Protein AF-A0A1F2TRJ7-F1 (afdb_monomer_lite)

Radius of gyration: 25.62 Å; chains: 1; bounding box: 65×54×63 Å

Sequence (241 aa):
MAHPKAVSRGLVAALVLLAGAGASAVSAVKGIMPGRSVRAEAEKVFGRPVNATSDSRASYGGQDGAEGIDIEYRGGVVDRIDVRFNPALASDDVQRQLGLPAPSASRTIDGRLTDYYGGSRTLVLTHESADATSPIPMVTYLSAESFARAVEGLGPREWEPPSTAVRLSNPSDGPKILQFNPGACNDIYLWAQREQDVAKRARNVARRQAILAIVIASQRGECGSAAKLAAEYKETYKASK

Secondary structure (DSSP, 8-state):
---------------------SS-----BTTB-TTT-BHHHHHHHH-S-SEEEETTEEEEE--TT-SEEEEEEETTEEEEEEEEEEEEEPHHHHHHHTT--S-SEEEEETTEEEEEE-TT--EEEE-SSS-TTS-EEEEEEE-HHHHHHHHTTPPS------S-----S-TTS--------TTTTHHHHHHHHHHHHHHHHTT-HHHHHHHHHHHHHHHTT-HHHHHHHHHHHHHHTTT--

Structure (mmCIF, N/CA/C/O backbone):
data_AF-A0A1F2TRJ7-F1
#
_entry.id   AF-A0A1F2TRJ7-F1
#
loop_
_atom_site.group_PDB
_atom_site.id
_atom_site.type_symbol
_atom_site.label_atom_id
_atom_site.label_alt_id
_atom_site.label_comp_id
_atom_site.label_asym_id
_atom_site.label_entity_id
_atom_site.label_seq_id
_atom_site.pdbx_PDB_ins_code
_atom_site.Cartn_x
_atom_site.Cartn_y
_atom_site.Cartn_z
_atom_site.occupancy
_atom_site.B_iso_or_equiv
_atom_site.auth_seq_id
_atom_site.auth_comp_id
_atom_site.auth_asym_id
_atom_site.auth_atom_id
_atom_site.pdbx_PDB_model_num
ATOM 1 N N . MET A 1 1 ? 30.994 36.555 17.217 1.00 38.19 1 MET A N 1
ATOM 2 C CA . MET A 1 1 ? 30.506 36.507 15.822 1.00 38.19 1 MET A CA 1
ATOM 3 C C . MET A 1 1 ? 30.228 35.054 15.494 1.00 38.19 1 MET A C 1
ATOM 5 O O . MET A 1 1 ? 31.142 34.244 15.535 1.00 38.19 1 MET A O 1
ATOM 9 N N . ALA A 1 2 ? 28.948 34.713 15.366 1.00 32.91 2 ALA A N 1
ATOM 10 C CA . ALA A 1 2 ? 28.462 33.341 15.316 1.00 32.91 2 ALA A CA 1
ATOM 11 C C . ALA A 1 2 ? 28.374 32.844 13.867 1.00 32.91 2 ALA A C 1
ATOM 13 O O . ALA A 1 2 ? 27.802 33.515 13.011 1.00 32.91 2 ALA A O 1
ATOM 14 N N . HIS A 1 3 ? 28.921 31.656 13.617 1.00 29.28 3 HIS A N 1
ATOM 15 C CA . HIS A 1 3 ? 28.666 30.874 12.411 1.00 29.28 3 HIS A CA 1
ATOM 16 C C . HIS A 1 3 ? 27.245 30.287 12.461 1.00 29.28 3 HIS A C 1
ATOM 18 O O . HIS A 1 3 ? 26.897 29.672 13.474 1.00 29.28 3 HIS A O 1
ATOM 24 N N . PRO A 1 4 ? 26.429 30.387 11.398 1.00 40.47 4 PRO A N 1
ATOM 25 C CA . PRO A 1 4 ? 25.183 29.639 11.326 1.00 40.47 4 PRO A CA 1
ATOM 26 C C . PRO A 1 4 ? 25.478 28.173 10.975 1.00 40.47 4 PRO A C 1
ATOM 28 O O . PRO A 1 4 ? 25.978 27.860 9.895 1.00 40.47 4 PRO A O 1
ATOM 31 N N . LYS A 1 5 ? 25.169 27.258 11.903 1.00 34.91 5 LYS A N 1
ATOM 32 C CA . LYS A 1 5 ? 25.113 25.817 11.630 1.00 34.91 5 LYS A CA 1
ATOM 33 C C . LYS A 1 5 ? 23.817 25.505 10.883 1.00 34.91 5 LYS A C 1
ATOM 35 O O . LYS A 1 5 ? 22.729 25.812 11.362 1.00 34.91 5 LYS A O 1
ATOM 40 N N . ALA A 1 6 ? 23.960 24.883 9.717 1.00 37.12 6 ALA A N 1
ATOM 41 C CA . ALA A 1 6 ? 22.867 24.316 8.946 1.00 37.12 6 ALA A CA 1
ATOM 42 C C . ALA A 1 6 ? 22.127 23.253 9.776 1.00 37.12 6 ALA A C 1
ATOM 44 O O . ALA A 1 6 ? 22.734 22.305 10.272 1.00 37.12 6 ALA A O 1
ATOM 45 N N . VAL A 1 7 ? 20.814 23.421 9.929 1.00 36.56 7 VAL A N 1
ATOM 46 C CA . VAL A 1 7 ? 19.929 22.440 10.561 1.00 36.56 7 VAL A CA 1
ATOM 47 C C . VAL A 1 7 ? 19.541 21.417 9.496 1.00 36.56 7 VAL A C 1
ATOM 49 O O . VAL A 1 7 ? 18.729 21.691 8.614 1.00 36.56 7 VAL A O 1
ATOM 52 N N . SER A 1 8 ? 20.152 20.237 9.560 1.00 36.69 8 SER A N 1
ATOM 53 C CA . SER A 1 8 ? 19.766 19.063 8.782 1.00 36.69 8 SER A CA 1
ATOM 54 C C . SER A 1 8 ? 18.399 18.563 9.259 1.00 36.69 8 SER A C 1
ATOM 56 O O . SER A 1 8 ? 18.277 18.018 10.356 1.00 36.69 8 SER A O 1
ATOM 58 N N . ARG A 1 9 ? 17.363 18.742 8.436 1.00 39.47 9 ARG A N 1
ATOM 59 C CA . ARG A 1 9 ? 16.050 18.110 8.613 1.00 39.47 9 ARG A CA 1
ATOM 60 C C . ARG A 1 9 ? 16.136 16.639 8.203 1.00 39.47 9 ARG A C 1
ATOM 62 O O . ARG A 1 9 ? 15.836 16.291 7.069 1.00 39.47 9 ARG A O 1
ATOM 69 N N . GLY A 1 10 ? 16.579 15.789 9.122 1.00 39.41 10 GLY A N 1
ATOM 70 C CA . GLY A 1 10 ? 16.323 14.354 9.066 1.00 39.41 10 GLY A CA 1
ATOM 71 C C . GLY A 1 10 ? 15.119 14.048 9.946 1.00 39.41 10 GLY A C 1
ATOM 72 O O . GLY A 1 10 ? 15.229 14.140 11.164 1.00 39.41 10 GLY A O 1
ATOM 73 N N . LEU A 1 11 ? 13.975 13.714 9.350 1.00 39.31 11 LEU A N 1
ATOM 74 C CA . LEU A 1 11 ? 12.862 13.104 10.074 1.00 39.31 11 LEU A CA 1
ATOM 75 C C . LEU A 1 11 ? 12.678 11.694 9.513 1.00 39.31 11 LEU A C 1
ATOM 77 O O . LEU A 1 11 ? 12.053 11.499 8.476 1.00 39.31 11 LEU A O 1
ATOM 81 N N . VAL A 1 12 ? 13.302 10.725 10.177 1.00 40.97 12 VAL A N 1
ATOM 82 C CA . VAL A 1 12 ? 13.084 9.295 9.951 1.00 40.97 12 VAL A CA 1
ATOM 83 C C . VAL A 1 12 ? 11.909 8.898 10.843 1.00 40.97 12 VAL A C 1
ATOM 85 O O . VAL A 1 12 ? 12.062 8.822 12.060 1.00 40.97 12 VAL A O 1
ATOM 88 N N . ALA A 1 13 ? 10.723 8.708 10.261 1.00 42.75 13 ALA A N 1
ATOM 89 C CA . ALA A 1 13 ? 9.560 8.187 10.974 1.00 42.75 13 ALA A CA 1
ATOM 90 C C . ALA A 1 13 ? 9.651 6.653 11.034 1.00 42.75 13 ALA A C 1
ATOM 92 O O . ALA A 1 13 ? 9.534 5.962 10.022 1.00 42.75 13 ALA A O 1
ATOM 93 N N . ALA A 1 14 ? 9.917 6.120 12.226 1.00 36.16 14 ALA A N 1
ATOM 94 C CA . ALA 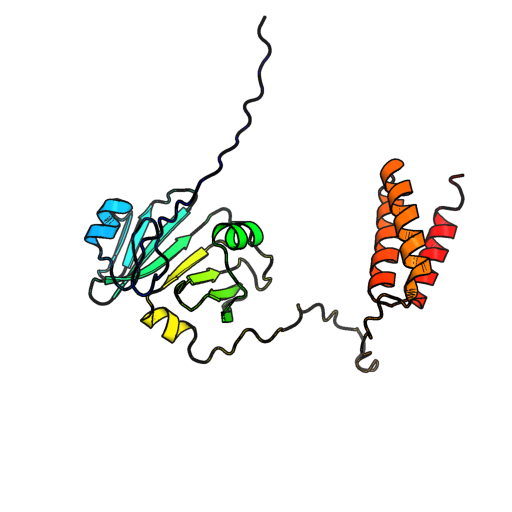A 1 14 ? 9.984 4.688 12.483 1.00 36.16 14 ALA A CA 1
ATOM 95 C C . ALA A 1 14 ? 8.571 4.119 12.705 1.00 36.16 14 ALA A C 1
ATOM 97 O O . ALA A 1 14 ? 7.961 4.351 13.746 1.00 36.16 14 ALA A O 1
ATOM 98 N N . LEU A 1 15 ? 8.064 3.345 11.741 1.00 41.78 15 LEU A N 1
ATOM 99 C CA . LEU A 1 15 ? 6.893 2.485 11.930 1.00 41.78 15 LEU A CA 1
ATOM 100 C C . LEU A 1 15 ? 7.325 1.277 12.785 1.00 41.78 15 LEU A C 1
ATOM 102 O O . LEU A 1 15 ? 7.983 0.361 12.292 1.00 41.78 15 LEU A O 1
ATOM 106 N N . VAL A 1 16 ? 7.028 1.299 14.085 1.00 40.16 16 VAL A N 1
ATOM 107 C CA . VAL A 1 16 ? 7.383 0.211 15.012 1.00 40.16 16 VAL A CA 1
ATOM 108 C C . VAL A 1 16 ? 6.335 -0.905 14.928 1.00 40.16 16 VAL A C 1
ATOM 110 O O . VAL A 1 16 ? 5.217 -0.763 15.417 1.00 40.16 16 VAL A O 1
ATOM 113 N N . LEU A 1 17 ? 6.717 -2.031 14.318 1.00 45.94 17 LEU A N 1
ATOM 114 C CA . LEU A 1 17 ? 6.006 -3.314 14.351 1.00 45.94 17 LEU A CA 1
ATOM 115 C C . LEU A 1 17 ? 6.513 -4.131 15.551 1.00 45.94 17 LEU A C 1
ATOM 117 O O . LEU A 1 17 ? 7.634 -4.637 15.522 1.00 45.94 17 LEU A O 1
ATOM 121 N N . LEU A 1 18 ? 5.707 -4.279 16.608 1.00 42.62 18 LEU A N 1
ATOM 122 C CA . LEU A 1 18 ? 5.995 -5.236 17.685 1.00 42.62 18 LEU A CA 1
ATOM 123 C C . LEU A 1 18 ? 5.376 -6.599 17.343 1.00 42.62 18 LEU A C 1
ATOM 125 O O . LEU A 1 18 ? 4.156 -6.756 17.335 1.00 42.62 18 LEU A O 1
ATOM 129 N N . ALA A 1 19 ? 6.232 -7.585 17.070 1.00 39.78 19 ALA A N 1
ATOM 130 C CA . ALA A 1 19 ? 5.856 -8.980 16.873 1.00 39.78 19 ALA A CA 1
ATOM 131 C C . ALA A 1 19 ? 5.577 -9.664 18.225 1.00 39.78 19 ALA A C 1
ATOM 133 O O . ALA A 1 19 ? 6.475 -9.799 19.055 1.00 39.78 19 ALA A O 1
ATOM 134 N N . GLY A 1 20 ? 4.338 -10.116 18.436 1.00 32.72 20 GLY A N 1
ATOM 135 C CA . GLY A 1 20 ? 3.964 -11.043 19.507 1.00 32.72 20 GLY A CA 1
ATOM 136 C C . GLY A 1 20 ? 3.743 -12.445 18.936 1.00 32.72 20 GLY A C 1
ATOM 137 O O . GLY A 1 20 ? 3.020 -12.605 17.955 1.00 32.72 20 GLY A O 1
ATOM 138 N N . ALA A 1 21 ? 4.395 -13.451 19.517 1.00 38.00 21 ALA A N 1
ATOM 139 C CA . ALA A 1 21 ? 4.338 -14.841 19.075 1.00 38.00 21 ALA A CA 1
ATOM 140 C C . ALA A 1 21 ? 2.993 -15.515 19.420 1.00 38.00 21 ALA A C 1
ATOM 142 O O . ALA A 1 21 ? 2.538 -15.437 20.559 1.00 38.00 21 ALA A O 1
ATOM 143 N N . GLY A 1 22 ? 2.418 -16.237 18.450 1.00 35.47 22 GLY A N 1
ATOM 144 C CA . GLY A 1 22 ? 1.322 -17.195 18.650 1.00 35.47 22 GLY A CA 1
ATOM 145 C C . GLY A 1 22 ? 0.032 -16.872 17.887 1.00 35.47 22 GLY A C 1
ATOM 146 O O . GLY A 1 22 ? -0.723 -16.002 18.298 1.00 35.47 22 GLY A O 1
ATOM 147 N N . ALA A 1 23 ? -0.222 -17.663 16.834 1.00 35.31 23 ALA A N 1
ATOM 148 C CA . ALA A 1 23 ? -1.407 -17.728 15.963 1.00 35.31 23 ALA A CA 1
ATOM 149 C C . ALA A 1 23 ? -1.629 -16.552 14.983 1.00 35.31 23 ALA A C 1
ATOM 151 O O . ALA A 1 23 ? -1.994 -15.449 15.367 1.00 35.31 23 ALA A O 1
ATOM 152 N N . SER A 1 24 ? -1.439 -16.852 13.689 1.00 40.31 24 SER A N 1
ATOM 153 C CA . SER A 1 24 ? -1.909 -16.094 12.516 1.00 40.31 24 SER A CA 1
ATOM 154 C C . SER A 1 24 ? -1.761 -14.576 12.628 1.00 40.31 24 SER A C 1
ATOM 156 O O . SER A 1 24 ? -2.745 -13.858 12.774 1.00 40.31 24 SER A O 1
ATOM 158 N N . ALA A 1 25 ? -0.522 -14.085 12.567 1.00 44.66 25 ALA A N 1
ATOM 159 C CA . ALA A 1 25 ? -0.225 -12.663 12.708 1.00 44.66 25 ALA A CA 1
ATOM 160 C C . ALA A 1 25 ? -0.670 -11.856 11.477 1.00 44.66 25 ALA A C 1
ATOM 162 O O . ALA A 1 25 ? 0.186 -11.467 10.690 1.00 44.66 25 ALA A O 1
ATOM 163 N N . VAL A 1 26 ? -1.985 -11.623 11.344 1.00 53.94 26 VAL A N 1
ATOM 164 C CA . VAL A 1 26 ? -2.591 -10.565 10.518 1.00 53.94 26 VAL A CA 1
ATOM 165 C C . VAL A 1 26 ? -1.830 -9.269 10.785 1.00 53.94 26 VAL A C 1
ATOM 167 O O . VAL A 1 26 ? -1.601 -8.916 11.947 1.00 53.94 26 VAL A O 1
ATOM 170 N N . SER A 1 27 ? -1.399 -8.576 9.728 1.00 69.12 27 SER A N 1
ATOM 171 C CA . SER A 1 27 ? -0.644 -7.330 9.892 1.00 69.12 27 SER A CA 1
ATOM 172 C C . SER A 1 27 ? -1.458 -6.309 10.690 1.00 69.12 27 SER A C 1
ATOM 174 O O . SER A 1 27 ? -2.656 -6.136 10.466 1.00 69.12 27 SER A O 1
ATOM 176 N N . ALA A 1 28 ? -0.797 -5.624 11.622 1.00 74.75 28 ALA A N 1
ATOM 177 C CA . ALA A 1 28 ? -1.426 -4.674 12.531 1.00 74.75 28 ALA A CA 1
ATOM 178 C C . ALA A 1 28 ? -0.947 -3.246 12.260 1.00 74.75 28 ALA A C 1
ATOM 180 O O . ALA A 1 28 ? 0.231 -3.020 11.982 1.00 74.75 28 ALA A O 1
ATOM 181 N N . VAL A 1 29 ? -1.838 -2.274 12.452 1.00 82.12 29 VAL A N 1
ATOM 182 C CA . VAL A 1 29 ? -1.491 -0.846 12.462 1.00 82.12 29 VAL A CA 1
ATOM 183 C C . VAL A 1 29 ? -1.528 -0.370 13.904 1.00 82.12 29 VAL A C 1
ATOM 185 O O . VAL A 1 29 ? -2.597 -0.294 14.503 1.00 82.12 29 VAL A O 1
ATOM 188 N N . LYS A 1 30 ? -0.360 -0.088 14.495 1.00 80.56 30 LYS A N 1
ATOM 189 C CA . LYS A 1 30 ? -0.234 0.321 15.910 1.00 80.56 30 LYS A CA 1
ATOM 190 C C . LYS A 1 30 ? -0.963 -0.613 16.896 1.00 80.56 30 LYS A C 1
ATOM 192 O O . LYS A 1 30 ? -1.554 -0.168 17.873 1.00 80.56 30 LYS A O 1
ATOM 197 N N . GLY A 1 31 ? -0.944 -1.917 16.618 1.00 81.25 31 GLY A N 1
ATOM 198 C CA . GLY A 1 31 ? -1.626 -2.931 17.429 1.00 81.25 31 GLY A CA 1
ATOM 199 C C . GLY A 1 31 ? -3.117 -3.116 17.125 1.00 81.25 31 GLY A C 1
ATOM 200 O O . GLY A 1 31 ? -3.709 -4.053 17.652 1.00 81.25 31 GLY A O 1
ATOM 201 N N . ILE A 1 32 ? -3.713 -2.301 16.248 1.00 87.69 32 ILE A N 1
ATOM 202 C CA . ILE A 1 32 ? -5.065 -2.534 15.729 1.00 87.69 32 ILE A CA 1
ATOM 203 C C . ILE A 1 32 ? -4.995 -3.603 14.641 1.00 87.69 32 ILE A C 1
ATOM 205 O O . ILE A 1 32 ? -4.312 -3.433 13.628 1.00 87.69 32 ILE A O 1
ATOM 209 N N . MET A 1 33 ? -5.689 -4.714 14.878 1.00 87.88 33 MET A N 1
ATOM 210 C CA . MET A 1 33 ? -5.655 -5.915 14.046 1.00 87.88 33 MET A CA 1
ATOM 211 C C . MET A 1 33 ? -7.007 -6.135 13.360 1.00 87.88 33 MET A C 1
ATOM 213 O O . MET A 1 33 ? -8.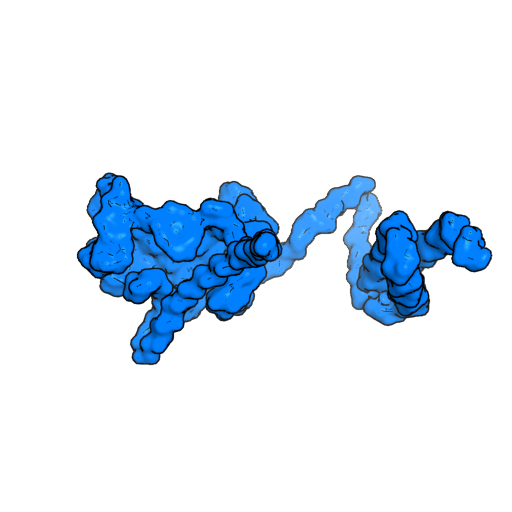010 -6.350 14.052 1.00 87.88 33 MET A O 1
ATOM 217 N N . PRO A 1 34 ? -7.057 -6.151 12.019 1.00 89.12 34 PRO A N 1
ATOM 218 C CA . PRO A 1 34 ? -8.234 -6.619 11.301 1.00 89.12 34 PRO A CA 1
ATOM 219 C C . PRO A 1 34 ? -8.662 -8.037 11.717 1.00 89.12 34 PRO A C 1
ATOM 221 O O . PRO A 1 34 ? -7.834 -8.912 11.961 1.00 89.12 34 PRO A O 1
ATOM 224 N N . GLY A 1 35 ? -9.970 -8.264 11.818 1.00 88.19 35 GLY A N 1
ATOM 225 C CA . GLY A 1 35 ? -10.586 -9.505 12.293 1.00 88.19 35 GLY A CA 1
ATOM 226 C C . GLY A 1 35 ? -10.586 -9.689 13.815 1.00 88.19 35 GLY A C 1
ATOM 227 O O . GLY A 1 35 ? -11.144 -10.674 14.294 1.00 88.19 35 GLY A O 1
ATOM 228 N N . ARG A 1 36 ? -9.987 -8.767 14.583 1.00 88.62 36 ARG A N 1
ATOM 229 C CA . ARG A 1 36 ? -9.892 -8.876 16.048 1.00 88.62 36 ARG A CA 1
ATOM 230 C C . ARG A 1 36 ? -10.260 -7.593 16.780 1.00 88.62 36 ARG A C 1
ATOM 232 O O . ARG A 1 36 ? -11.012 -7.652 17.748 1.00 88.62 36 ARG A O 1
ATOM 239 N N . SER A 1 37 ? -9.702 -6.464 16.358 1.00 90.56 37 SER A N 1
ATOM 240 C CA . SER A 1 37 ? -9.872 -5.206 17.076 1.00 90.56 37 SER A CA 1
ATOM 241 C C . SER A 1 37 ? -11.253 -4.602 16.870 1.00 90.56 37 SER A C 1
ATOM 243 O O . SER A 1 37 ? -11.900 -4.833 15.851 1.00 90.56 37 SER A O 1
ATOM 245 N N . VAL A 1 38 ? -11.693 -3.786 17.823 1.00 94.94 38 VAL A N 1
ATOM 246 C CA . VAL A 1 38 ? -12.995 -3.096 17.778 1.00 94.94 38 VAL A CA 1
ATOM 247 C C . VAL A 1 38 ? -12.835 -1.578 17.756 1.00 94.94 38 VAL A C 1
ATOM 249 O O . VAL A 1 38 ? -11.767 -1.041 18.057 1.00 94.94 38 VAL A O 1
ATOM 252 N N . ARG A 1 39 ? -13.922 -0.857 17.451 1.00 94.25 39 ARG A N 1
ATOM 253 C CA . ARG A 1 39 ? -13.927 0.617 17.366 1.00 94.25 39 ARG A CA 1
ATOM 254 C C . ARG A 1 39 ? -13.370 1.299 18.617 1.00 94.25 39 ARG A C 1
ATOM 256 O O . ARG A 1 39 ? -12.56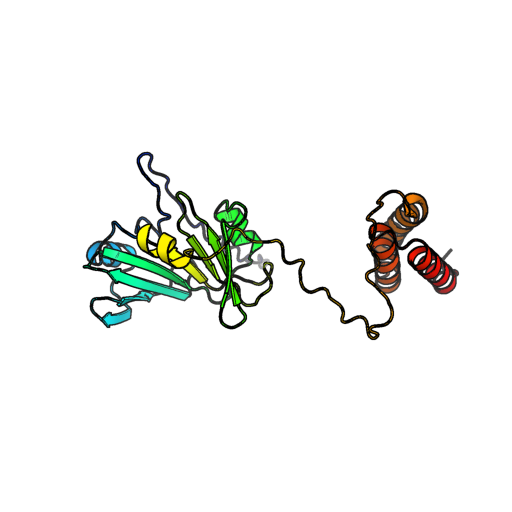7 2.216 18.501 1.00 94.25 39 ARG A O 1
ATOM 263 N N . ALA A 1 40 ? -13.739 0.824 19.805 1.00 94.38 40 ALA A N 1
ATOM 264 C CA . ALA A 1 40 ? -13.261 1.404 21.060 1.00 94.38 40 ALA A CA 1
ATOM 265 C C . ALA A 1 40 ? -11.733 1.296 21.232 1.00 94.38 40 ALA A C 1
ATOM 267 O O . ALA A 1 40 ? -11.123 2.145 21.874 1.00 94.38 40 ALA A O 1
ATOM 268 N N . GLU A 1 41 ? -11.098 0.262 20.678 1.00 94.75 41 GLU A N 1
ATOM 269 C CA . GLU A 1 41 ? -9.639 0.121 20.696 1.00 94.75 41 GLU A CA 1
ATOM 270 C C . GLU A 1 41 ? -8.992 1.039 19.662 1.00 94.75 41 GLU A C 1
ATOM 272 O O . GLU A 1 41 ? -8.030 1.734 19.984 1.00 94.75 41 GLU A O 1
ATOM 277 N N . ALA A 1 42 ? -9.563 1.109 18.456 1.00 92.94 42 ALA A N 1
ATOM 278 C CA . ALA A 1 42 ? -9.118 2.044 17.429 1.00 92.94 42 ALA A CA 1
ATOM 279 C C . ALA A 1 42 ? -9.180 3.496 17.927 1.00 92.94 42 ALA A C 1
ATOM 281 O O . ALA A 1 42 ? -8.232 4.246 17.733 1.00 92.94 42 ALA A O 1
ATOM 282 N N . GLU A 1 43 ? -10.236 3.881 18.646 1.00 94.81 43 GLU A N 1
ATOM 283 C CA . GLU A 1 43 ? -10.363 5.225 19.221 1.00 94.81 43 GLU A CA 1
ATOM 284 C C . GLU A 1 43 ? -9.364 5.508 20.352 1.00 94.81 43 GLU A C 1
ATOM 286 O O . GLU A 1 43 ? -8.931 6.648 20.517 1.00 94.81 43 GLU A O 1
ATOM 291 N N . LYS A 1 44 ? -8.939 4.488 21.109 1.00 94.62 44 LYS A N 1
ATOM 292 C CA . LYS A 1 44 ? -7.853 4.643 22.095 1.00 94.62 44 LYS A CA 1
ATOM 293 C C . LYS A 1 44 ? -6.509 4.913 21.424 1.00 94.62 44 LYS A C 1
ATOM 295 O O . LYS A 1 44 ? -5.698 5.648 21.977 1.00 94.62 44 LYS A O 1
ATOM 300 N N . VAL A 1 45 ? -6.267 4.301 20.265 1.00 92.06 45 VAL A N 1
ATOM 301 C CA . VAL A 1 45 ? -4.985 4.396 19.550 1.00 92.06 45 VAL A CA 1
ATOM 302 C C . VAL A 1 45 ? -4.929 5.627 18.648 1.00 92.06 45 VAL A C 1
ATOM 304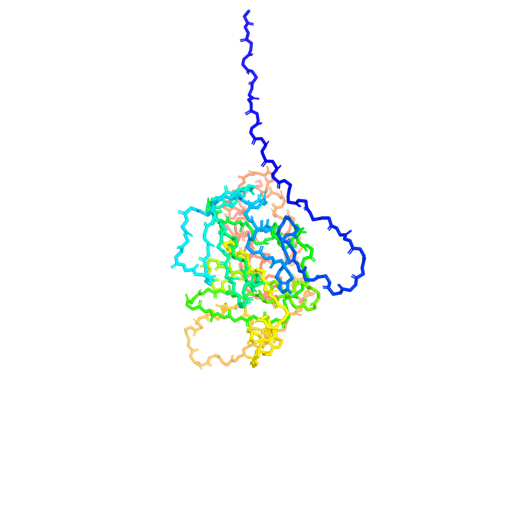 O O . VAL A 1 45 ? -3.933 6.345 18.646 1.00 92.06 45 VAL A O 1
ATOM 307 N N . PHE A 1 46 ? -5.990 5.884 17.887 1.00 89.75 46 PHE A N 1
ATOM 308 C CA . PHE A 1 46 ? -6.034 6.925 16.860 1.00 89.75 46 PHE A CA 1
ATOM 309 C C . PHE A 1 46 ? -6.790 8.187 17.298 1.00 89.75 46 PHE A C 1
ATOM 311 O O . PHE A 1 46 ? -6.827 9.163 16.551 1.00 89.75 46 PHE A O 1
ATOM 318 N N . GLY A 1 47 ? -7.375 8.188 18.498 1.00 93.75 47 GLY A N 1
ATOM 319 C CA . GLY A 1 47 ? -8.227 9.267 18.985 1.00 93.75 47 GLY A CA 1
ATOM 320 C C . GLY A 1 47 ? -9.645 9.197 18.420 1.00 93.75 47 GLY A C 1
ATOM 321 O O . GLY A 1 47 ? -10.063 8.206 17.821 1.00 93.75 47 GLY A O 1
ATOM 322 N N . ARG A 1 48 ? -10.419 10.269 18.614 1.00 93.62 48 ARG A N 1
ATOM 323 C CA . ARG A 1 48 ? -11.788 10.337 18.087 1.00 93.62 48 ARG A CA 1
ATOM 324 C C . ARG A 1 48 ? -11.765 10.441 16.556 1.00 93.62 48 ARG A C 1
ATOM 326 O O . ARG A 1 48 ? -10.894 11.127 16.017 1.00 93.62 48 ARG A O 1
ATOM 333 N N . PRO A 1 49 ? -12.722 9.815 15.853 1.00 94.19 49 PRO A N 1
ATOM 334 C CA . PRO A 1 49 ? -12.800 9.931 14.406 1.00 94.19 49 PRO A CA 1
ATOM 335 C C . PRO A 1 49 ? -13.063 11.382 13.988 1.00 94.19 49 PRO A C 1
ATOM 337 O O . PRO A 1 49 ? -13.885 12.076 14.588 1.00 94.19 49 PRO A O 1
ATOM 340 N N . VAL A 1 50 ? -12.375 11.827 12.936 1.00 94.00 50 VAL A N 1
ATOM 341 C CA . VAL A 1 50 ? -12.602 13.134 12.295 1.00 94.00 50 VAL A CA 1
ATOM 342 C C . VAL A 1 50 ? -13.866 13.120 11.439 1.00 94.00 50 VAL A C 1
ATOM 344 O O . VAL A 1 50 ? -14.485 14.158 11.228 1.00 94.00 50 VAL A O 1
ATOM 347 N N . ASN A 1 51 ? -14.263 11.938 10.966 1.00 89.19 51 ASN A N 1
ATOM 348 C CA . ASN A 1 51 ? -15.534 11.709 10.301 1.00 89.19 51 ASN A CA 1
ATOM 349 C C . ASN A 1 51 ? -16.024 10.291 10.620 1.00 89.19 51 ASN A C 1
ATOM 351 O O . ASN A 1 51 ? -15.334 9.314 10.336 1.00 89.19 51 ASN A O 1
ATOM 355 N N . ALA A 1 52 ? -17.208 10.169 11.212 1.00 81.62 52 ALA A N 1
ATOM 356 C CA . ALA A 1 52 ? -17.886 8.893 11.412 1.00 81.62 52 ALA A CA 1
ATOM 357 C C . ALA A 1 52 ? -19.065 8.837 10.439 1.00 81.62 52 ALA A C 1
ATOM 359 O O . ALA A 1 52 ? -20.174 9.253 10.762 1.00 81.62 52 ALA A O 1
ATOM 360 N N . THR A 1 53 ? -18.802 8.373 9.217 1.00 72.00 53 THR A N 1
ATOM 361 C CA . THR A 1 53 ? -19.812 8.333 8.149 1.00 72.00 53 THR A CA 1
ATOM 362 C C . THR A 1 53 ? -20.904 7.299 8.420 1.00 72.00 53 THR A C 1
ATOM 364 O O . THR A 1 53 ? -22.007 7.443 7.899 1.00 72.00 53 THR A O 1
ATOM 367 N N . SER A 1 54 ? -20.621 6.263 9.220 1.00 79.88 54 SER A N 1
ATOM 368 C CA . SER A 1 54 ? -21.597 5.249 9.646 1.00 79.88 54 SER A CA 1
ATOM 369 C C . SER A 1 54 ? -21.065 4.368 10.788 1.00 79.88 54 SER A C 1
ATOM 371 O O . SER A 1 54 ? -19.900 4.449 11.189 1.00 79.88 54 SER A O 1
ATOM 373 N N . ASP A 1 55 ? -21.889 3.439 11.273 1.00 84.12 55 ASP A N 1
ATOM 374 C CA . ASP A 1 55 ? -21.440 2.379 12.185 1.00 84.12 55 ASP A CA 1
ATOM 375 C C . ASP A 1 55 ? -20.439 1.408 11.547 1.00 84.12 55 ASP A C 1
ATOM 377 O O . ASP A 1 55 ? -19.647 0.787 12.256 1.00 84.12 55 ASP A O 1
ATOM 381 N N . SER A 1 56 ? -20.396 1.333 10.216 1.00 91.31 56 SER A N 1
ATOM 382 C CA . SER A 1 56 ? -19.449 0.491 9.488 1.00 91.31 56 SER A CA 1
ATOM 383 C C . SER A 1 56 ? -18.197 1.231 9.019 1.00 91.31 56 SER A C 1
ATOM 385 O O . SER A 1 56 ? -17.281 0.579 8.531 1.00 91.31 56 SER A O 1
ATOM 387 N N . ARG A 1 57 ? -18.089 2.562 9.165 1.00 94.69 57 ARG A N 1
ATOM 388 C CA . ARG A 1 57 ? -16.907 3.301 8.688 1.00 94.69 57 ARG A CA 1
ATOM 389 C C . ARG A 1 57 ? -16.559 4.522 9.528 1.00 94.69 57 ARG A C 1
ATOM 391 O O . ARG A 1 57 ? -17.416 5.351 9.828 1.00 94.69 57 ARG A O 1
ATOM 398 N N . ALA A 1 58 ? -15.278 4.652 9.856 1.00 94.88 58 ALA A N 1
ATOM 399 C CA . ALA A 1 58 ? -14.735 5.806 10.562 1.00 94.88 58 ALA A CA 1
ATOM 400 C C . ALA A 1 58 ? -13.400 6.249 9.954 1.00 94.88 58 ALA A C 1
ATOM 402 O O . ALA A 1 58 ? -12.557 5.419 9.624 1.00 94.88 58 ALA A O 1
ATOM 403 N N . SER A 1 59 ? -13.208 7.558 9.848 1.00 96.00 59 SER A N 1
ATOM 404 C CA . SER A 1 59 ? -11.975 8.197 9.394 1.00 96.00 59 SER A CA 1
ATOM 405 C C . SER A 1 59 ? -11.294 8.880 10.573 1.00 96.00 59 SER A C 1
ATOM 407 O O . SER A 1 59 ? -11.948 9.567 11.361 1.00 96.00 59 SER A O 1
ATOM 409 N N . TYR A 1 60 ? -9.980 8.741 10.671 1.00 94.56 60 TYR A N 1
ATOM 410 C CA . TYR A 1 60 ? -9.134 9.289 11.725 1.00 94.56 60 TYR A CA 1
ATOM 411 C C . TYR A 1 60 ? -8.086 10.227 11.128 1.00 94.56 60 TYR A C 1
ATOM 413 O O . TYR A 1 60 ? -7.716 10.114 9.955 1.00 94.56 60 TYR A O 1
ATOM 421 N N . GLY A 1 61 ? -7.610 11.162 11.951 1.00 91.06 61 GLY A N 1
ATOM 422 C CA . GLY A 1 61 ? -6.561 12.096 11.556 1.00 91.06 61 GLY A CA 1
ATOM 423 C C . GLY A 1 61 ? -5.248 11.387 11.208 1.00 91.06 61 GLY A C 1
ATOM 424 O O . GLY A 1 61 ? -4.922 10.332 11.764 1.00 91.06 61 GLY A O 1
ATOM 425 N N . GLY A 1 62 ? -4.498 11.994 10.288 1.00 87.06 62 GLY A N 1
ATOM 426 C CA . GLY A 1 62 ? -3.163 11.553 9.908 1.00 87.06 62 GLY A CA 1
ATOM 427 C C . GLY A 1 62 ? -2.185 11.537 11.084 1.00 87.06 62 GLY A C 1
ATOM 428 O O . GLY A 1 62 ? -2.220 12.398 11.964 1.00 87.06 62 GLY A O 1
ATOM 429 N N . GLN A 1 63 ? -1.315 10.532 11.104 1.00 81.00 63 GLN A N 1
ATOM 430 C CA . GLN A 1 63 ? -0.289 10.324 12.124 1.00 81.00 63 GLN A CA 1
ATOM 431 C C . GLN A 1 63 ? 0.874 9.525 11.533 1.00 81.00 63 GLN A C 1
ATOM 433 O O . GLN A 1 63 ? 0.680 8.753 10.599 1.00 81.00 63 GLN A O 1
ATOM 438 N N . ASP A 1 64 ? 2.081 9.720 12.064 1.00 79.12 64 ASP A N 1
ATOM 439 C CA . ASP A 1 64 ? 3.316 9.045 11.627 1.00 79.12 64 ASP A CA 1
ATOM 440 C C . ASP A 1 64 ? 3.575 9.110 10.113 1.00 79.12 64 ASP A C 1
ATOM 442 O O . ASP A 1 64 ? 4.015 8.146 9.491 1.00 79.12 64 ASP A O 1
ATOM 446 N N . GLY A 1 65 ? 3.286 10.263 9.509 1.00 77.44 65 GLY A N 1
ATOM 447 C CA . GLY A 1 65 ? 3.474 10.489 8.074 1.00 77.44 65 GLY A CA 1
ATOM 448 C C . GLY A 1 65 ? 2.306 10.035 7.195 1.00 77.44 65 GLY A C 1
ATOM 449 O O . GLY A 1 65 ? 2.328 10.315 6.000 1.00 77.44 65 GLY A O 1
ATOM 450 N N . ALA A 1 66 ? 1.270 9.403 7.758 1.00 88.12 66 ALA A N 1
ATOM 451 C CA . ALA A 1 66 ? 0.008 9.201 7.054 1.00 88.12 66 ALA A CA 1
ATOM 452 C C . ALA A 1 66 ? -0.778 10.520 6.960 1.00 88.12 66 ALA A C 1
ATOM 454 O O . ALA A 1 66 ? -0.853 11.280 7.925 1.00 88.12 66 ALA A O 1
ATOM 455 N N . GLU A 1 67 ? -1.414 10.754 5.815 1.00 92.25 67 GLU A N 1
ATOM 456 C CA . GLU A 1 67 ? -2.394 11.824 5.599 1.00 92.25 67 GLU A CA 1
ATOM 457 C C . GLU A 1 67 ? -3.689 11.544 6.376 1.00 92.25 67 GLU A C 1
ATOM 459 O O . GLU A 1 67 ? -4.302 12.448 6.944 1.00 92.25 67 GLU A O 1
ATOM 464 N N . GLY A 1 68 ? -4.095 10.275 6.433 1.00 91.88 68 GLY A N 1
ATOM 465 C CA . GLY A 1 68 ? -5.312 9.846 7.107 1.00 91.88 68 GLY A CA 1
ATOM 466 C C . GLY A 1 68 ? -5.401 8.332 7.227 1.00 91.88 68 GLY A C 1
ATOM 467 O O . GLY A 1 68 ? -4.704 7.595 6.524 1.00 91.88 68 GLY A O 1
ATOM 468 N N . ILE A 1 69 ? -6.261 7.884 8.138 1.00 95.19 69 ILE A N 1
ATOM 469 C CA . ILE A 1 69 ? -6.534 6.465 8.373 1.00 95.19 69 ILE A CA 1
ATOM 470 C C . ILE A 1 69 ? -8.040 6.250 8.267 1.00 95.19 69 ILE A C 1
ATOM 472 O O . ILE A 1 69 ? -8.805 6.871 9.001 1.00 95.19 69 ILE A O 1
ATOM 476 N N . ASP A 1 70 ? -8.470 5.363 7.380 1.00 96.38 70 ASP A N 1
ATOM 477 C CA . ASP A 1 70 ? -9.871 4.986 7.219 1.00 96.38 70 ASP A CA 1
ATOM 478 C C . ASP A 1 70 ? -10.066 3.541 7.679 1.00 96.38 70 ASP A C 1
ATOM 480 O O . ASP A 1 70 ? -9.340 2.645 7.258 1.00 96.38 70 ASP A O 1
ATOM 484 N N . ILE A 1 71 ? -11.039 3.308 8.558 1.00 96.62 71 ILE A N 1
ATOM 485 C CA . ILE A 1 71 ? -11.338 1.986 9.110 1.00 96.62 71 ILE A CA 1
ATOM 486 C C . ILE A 1 71 ? -12.750 1.580 8.718 1.00 96.62 71 ILE A C 1
ATOM 488 O O . ILE A 1 71 ? -13.714 2.307 8.978 1.00 96.62 71 ILE A O 1
ATOM 492 N N . GLU A 1 72 ? -12.860 0.394 8.130 1.00 96.69 72 GLU A N 1
ATOM 493 C CA . GLU A 1 72 ? -14.125 -0.290 7.889 1.00 96.69 72 GLU A CA 1
ATOM 494 C C . GLU A 1 72 ? -14.363 -1.334 8.982 1.00 96.69 72 GLU A C 1
ATOM 496 O O . GLU A 1 72 ? -13.453 -2.074 9.364 1.00 96.69 72 GLU A O 1
ATOM 501 N N . TYR A 1 73 ? -15.597 -1.395 9.473 1.00 95.12 73 TYR A N 1
ATOM 502 C CA . TYR A 1 73 ? -16.053 -2.329 10.489 1.00 95.12 73 TYR A CA 1
ATOM 503 C C . TYR A 1 73 ? -17.120 -3.257 9.915 1.00 95.12 73 TYR A C 1
ATOM 505 O O . TYR A 1 73 ? -18.079 -2.810 9.283 1.00 95.12 73 TYR A O 1
ATOM 513 N N . ARG A 1 74 ? -17.009 -4.546 10.228 1.00 93.44 74 ARG A N 1
ATOM 514 C CA . ARG A 1 74 ? -17.999 -5.575 9.907 1.00 93.44 74 ARG A CA 1
ATOM 515 C C . ARG A 1 74 ? -18.417 -6.266 11.195 1.00 93.44 74 ARG A C 1
ATOM 517 O O . ARG A 1 74 ? -17.583 -6.811 11.909 1.00 93.44 74 ARG A O 1
ATOM 524 N N . GLY A 1 75 ? -19.705 -6.189 11.533 1.00 92.50 75 GLY A N 1
ATOM 525 C CA . GLY A 1 75 ? -20.206 -6.732 12.802 1.00 92.50 75 GLY A CA 1
ATOM 526 C C . GLY A 1 75 ? -19.538 -6.115 14.041 1.00 92.50 75 GLY A C 1
ATOM 527 O O . GLY A 1 75 ? -19.365 -6.797 15.043 1.00 92.50 75 GLY A O 1
ATOM 528 N N . GLY A 1 76 ? -19.110 -4.847 13.962 1.00 91.75 76 GLY A N 1
ATOM 529 C CA . GLY A 1 76 ? -18.431 -4.132 15.055 1.00 91.75 76 GLY A CA 1
ATOM 530 C C . GLY A 1 76 ? -16.927 -4.408 15.196 1.00 91.75 76 GLY A C 1
ATOM 531 O O . GLY A 1 76 ? -16.265 -3.763 16.011 1.00 91.75 76 GLY A O 1
ATOM 532 N N . VAL A 1 77 ? -16.375 -5.312 14.384 1.00 95.06 77 VAL A N 1
ATOM 533 C CA . VAL A 1 77 ? -14.947 -5.657 14.348 1.00 95.06 77 VAL A CA 1
ATOM 534 C C . VAL A 1 77 ? -14.286 -4.971 13.157 1.00 95.06 77 VAL A C 1
ATOM 536 O O . VAL A 1 77 ? -14.898 -4.841 12.100 1.00 95.06 77 VAL A O 1
ATOM 539 N N . VAL A 1 78 ? -13.043 -4.519 13.319 1.00 94.25 78 VAL A N 1
ATOM 540 C CA . VAL A 1 78 ? -12.229 -3.945 12.242 1.00 94.25 78 VAL A CA 1
ATOM 541 C C . VAL A 1 78 ? -12.073 -4.977 11.130 1.00 94.25 78 VAL A C 1
ATOM 543 O O . VAL A 1 78 ? -11.528 -6.051 11.356 1.00 94.25 78 VAL A O 1
ATOM 546 N N . ASP A 1 79 ? -12.529 -4.654 9.928 1.00 94.38 79 ASP A N 1
ATOM 547 C CA . ASP A 1 79 ? -12.426 -5.517 8.747 1.00 94.38 79 ASP A CA 1
ATOM 548 C C . ASP A 1 79 ? -11.305 -5.053 7.810 1.00 94.38 79 ASP A C 1
ATOM 550 O O . ASP A 1 79 ? -10.567 -5.867 7.251 1.00 94.38 79 ASP A O 1
ATOM 554 N N . ARG A 1 80 ? -11.143 -3.731 7.686 1.00 95.88 80 ARG A N 1
ATOM 555 C CA . ARG A 1 80 ? -10.143 -3.092 6.830 1.00 95.88 80 ARG A CA 1
ATOM 556 C C . ARG A 1 80 ? -9.596 -1.827 7.474 1.00 95.88 80 ARG A C 1
ATOM 558 O O . ARG A 1 80 ? -10.349 -1.071 8.083 1.00 95.88 80 ARG A O 1
ATOM 565 N N . ILE A 1 81 ? -8.302 -1.583 7.291 1.00 95.62 81 ILE A N 1
ATOM 566 C CA . ILE A 1 81 ? -7.643 -0.317 7.623 1.00 95.62 81 ILE A CA 1
ATOM 567 C C . ILE A 1 81 ? -6.918 0.172 6.373 1.00 95.62 81 ILE A C 1
ATOM 569 O O . ILE A 1 81 ? -6.001 -0.499 5.905 1.00 95.62 81 ILE A O 1
ATOM 573 N N . ASP A 1 82 ? -7.294 1.338 5.863 1.00 96.44 82 ASP A N 1
ATOM 574 C CA . ASP A 1 82 ? -6.581 2.031 4.794 1.00 96.44 82 ASP A CA 1
ATOM 575 C C . ASP A 1 82 ? -5.728 3.140 5.404 1.00 96.44 82 ASP A C 1
ATOM 577 O O . ASP A 1 82 ? -6.245 4.053 6.051 1.00 96.44 82 ASP A O 1
ATOM 581 N N . VAL A 1 83 ? -4.416 3.073 5.192 1.00 94.56 83 VAL A N 1
ATOM 582 C CA . VAL A 1 83 ? -3.475 4.126 5.580 1.00 94.56 83 VAL A CA 1
ATOM 583 C C . VAL A 1 83 ? -3.083 4.886 4.323 1.00 94.56 83 VAL A C 1
ATOM 585 O O . VAL A 1 83 ? -2.468 4.312 3.422 1.00 94.56 83 VAL A O 1
ATOM 588 N N . ARG A 1 84 ? -3.463 6.165 4.255 1.00 95.81 84 ARG A N 1
ATOM 589 C CA . ARG A 1 84 ? -3.225 7.036 3.098 1.00 95.81 84 ARG A CA 1
ATOM 590 C C . ARG A 1 84 ? -2.004 7.916 3.312 1.00 95.81 84 ARG A C 1
ATOM 592 O O . ARG A 1 84 ? -1.787 8.411 4.415 1.00 95.81 84 ARG A O 1
ATOM 599 N N . PHE A 1 85 ? -1.247 8.155 2.250 1.00 92.06 85 PHE A N 1
ATOM 600 C CA . PHE A 1 85 ? -0.024 8.951 2.253 1.00 92.06 85 PHE A CA 1
ATOM 601 C C . PHE A 1 85 ? -0.099 10.043 1.194 1.00 92.06 85 PHE A C 1
ATOM 603 O O . PHE A 1 85 ? -0.423 9.784 0.035 1.00 92.06 85 PHE A O 1
ATOM 610 N N . ASN A 1 86 ? 0.236 11.261 1.606 1.00 91.19 86 ASN A N 1
ATOM 611 C CA . ASN A 1 86 ? 0.363 12.413 0.731 1.00 91.19 86 ASN A CA 1
ATOM 612 C C . ASN A 1 86 ? 1.501 13.306 1.269 1.00 91.19 86 ASN A C 1
ATOM 614 O O . ASN A 1 86 ? 1.328 13.930 2.320 1.00 91.19 86 ASN A O 1
ATOM 618 N N . PRO A 1 87 ? 2.678 13.340 0.613 1.00 92.69 87 PRO A N 1
ATOM 619 C CA . PRO A 1 87 ? 2.998 12.662 -0.647 1.00 92.69 87 PRO A CA 1
ATOM 620 C C . PRO A 1 87 ? 3.043 11.128 -0.518 1.00 92.69 87 PRO A C 1
ATOM 622 O O . PRO A 1 87 ? 3.243 10.593 0.573 1.00 92.69 87 PRO A O 1
ATOM 625 N N . ALA A 1 88 ? 2.870 10.428 -1.642 1.00 93.50 88 ALA A N 1
ATOM 626 C CA . ALA A 1 88 ? 3.010 8.977 -1.718 1.00 93.50 88 ALA A CA 1
ATOM 627 C C . ALA A 1 88 ? 4.439 8.515 -1.375 1.00 93.50 88 ALA A C 1
ATOM 629 O O . ALA A 1 88 ? 5.418 9.225 -1.620 1.00 93.50 88 ALA A O 1
ATOM 630 N N . LEU A 1 89 ? 4.564 7.308 -0.822 1.00 89.56 89 LEU A N 1
ATOM 631 C CA . LEU A 1 89 ? 5.846 6.743 -0.395 1.00 89.56 89 LEU A CA 1
ATOM 632 C C . LEU A 1 89 ? 6.574 6.050 -1.552 1.00 89.56 89 LEU A C 1
ATOM 634 O O . LEU A 1 89 ? 5.942 5.486 -2.439 1.00 89.56 89 LEU A O 1
ATOM 638 N N . ALA A 1 90 ? 7.905 6.019 -1.538 1.00 92.62 90 ALA A N 1
ATOM 639 C CA . ALA A 1 90 ? 8.655 5.243 -2.526 1.00 92.62 90 ALA A CA 1
ATOM 640 C C . ALA A 1 90 ? 8.379 3.732 -2.363 1.00 92.62 90 ALA A C 1
ATOM 642 O O . ALA A 1 90 ? 8.494 3.198 -1.259 1.00 92.62 90 ALA A O 1
ATOM 643 N N . SER A 1 91 ? 8.052 3.040 -3.463 1.00 91.00 91 SER A N 1
ATOM 644 C CA . SER A 1 91 ? 7.712 1.603 -3.468 1.00 91.00 91 SER A CA 1
ATOM 645 C C . SER A 1 91 ? 8.803 0.744 -2.818 1.00 91.00 91 SER A C 1
ATOM 647 O O . SER A 1 91 ? 8.519 -0.033 -1.906 1.00 91.00 91 SER A O 1
ATOM 649 N N . ASP A 1 92 ? 10.066 0.968 -3.190 1.00 88.50 92 ASP A N 1
ATOM 650 C CA . ASP A 1 92 ? 11.212 0.226 -2.650 1.00 88.50 92 ASP A CA 1
ATOM 651 C C . ASP A 1 92 ? 11.391 0.415 -1.138 1.00 88.50 92 ASP A C 1
ATOM 653 O O . ASP A 1 92 ? 11.806 -0.512 -0.439 1.00 88.50 92 ASP A O 1
ATOM 657 N N . ASP A 1 93 ? 11.087 1.605 -0.615 1.00 83.94 93 ASP A N 1
ATOM 658 C CA . ASP A 1 93 ? 11.203 1.885 0.816 1.00 83.94 93 ASP A CA 1
ATOM 659 C C . ASP A 1 93 ? 10.093 1.182 1.599 1.00 83.94 93 ASP A C 1
ATOM 661 O O . ASP A 1 93 ? 10.381 0.547 2.614 1.00 83.94 93 ASP A O 1
ATOM 665 N N . VAL A 1 94 ? 8.855 1.205 1.090 1.00 86.19 94 VAL A N 1
ATOM 666 C CA . VAL A 1 94 ? 7.717 0.484 1.686 1.00 86.19 94 VAL A CA 1
ATOM 667 C C . VAL A 1 94 ? 7.981 -1.019 1.701 1.00 86.19 94 VAL A C 1
ATOM 669 O O . VAL A 1 94 ? 7.856 -1.659 2.747 1.00 86.19 94 VAL A O 1
ATOM 672 N N . GLN A 1 95 ? 8.402 -1.589 0.569 1.00 86.62 95 GLN A N 1
ATOM 673 C CA . GLN A 1 95 ? 8.696 -3.019 0.463 1.00 86.62 95 GLN A CA 1
ATOM 674 C C . GLN A 1 95 ? 9.821 -3.441 1.413 1.00 86.62 95 GLN A C 1
ATOM 676 O O . GLN A 1 95 ? 9.697 -4.457 2.104 1.00 86.62 95 GLN A O 1
ATOM 681 N N . ARG A 1 96 ? 10.897 -2.646 1.498 1.00 84.06 96 ARG A N 1
ATOM 682 C CA . ARG A 1 96 ? 12.035 -2.917 2.387 1.00 84.06 96 ARG A CA 1
ATOM 683 C C . ARG A 1 96 ? 11.648 -2.803 3.858 1.00 84.06 96 ARG A C 1
ATOM 685 O O . ARG A 1 96 ? 12.006 -3.676 4.642 1.00 84.06 96 ARG A O 1
ATOM 692 N N . GLN A 1 97 ? 10.917 -1.755 4.233 1.00 78.62 97 GLN A N 1
ATOM 693 C CA . GLN A 1 97 ? 10.517 -1.510 5.619 1.00 78.62 97 GLN A CA 1
ATOM 694 C C . GLN A 1 97 ? 9.543 -2.573 6.134 1.00 78.62 97 GLN A C 1
ATOM 696 O O . GLN A 1 97 ? 9.632 -2.980 7.290 1.00 78.62 97 GLN A O 1
ATOM 701 N N . LEU A 1 98 ? 8.642 -3.049 5.273 1.00 80.81 98 LEU A N 1
ATOM 702 C CA . LEU A 1 98 ? 7.668 -4.088 5.608 1.00 80.81 98 LEU A CA 1
ATOM 703 C C . LEU A 1 98 ? 8.204 -5.517 5.393 1.00 80.81 98 LEU A C 1
ATOM 705 O O . LEU A 1 98 ? 7.499 -6.487 5.688 1.00 80.81 98 LEU A O 1
ATOM 709 N N . GLY A 1 99 ? 9.433 -5.668 4.882 1.00 82.94 99 GLY A N 1
ATOM 710 C CA . GLY A 1 99 ? 10.038 -6.969 4.586 1.00 82.94 99 GLY A CA 1
ATOM 711 C C . GLY A 1 99 ? 9.140 -7.822 3.689 1.00 82.94 99 GLY A C 1
ATOM 712 O O . GLY A 1 99 ? 8.865 -8.989 4.007 1.00 82.94 99 GLY A O 1
ATOM 713 N N . LEU A 1 100 ? 8.592 -7.210 2.635 1.00 83.00 100 LEU A N 1
ATOM 714 C CA . LEU A 1 100 ? 7.622 -7.865 1.765 1.00 83.00 100 LEU A CA 1
ATOM 715 C C . LEU A 1 100 ? 8.324 -8.830 0.800 1.00 83.00 100 LEU A C 1
ATOM 717 O O . LEU A 1 100 ? 9.338 -8.469 0.202 1.00 83.00 100 LEU A O 1
ATOM 721 N N . PRO A 1 101 ? 7.804 -10.061 0.641 1.00 84.75 101 PRO A N 1
ATOM 722 C CA . PRO A 1 101 ? 8.233 -10.962 -0.421 1.00 84.75 101 PRO A CA 1
ATOM 723 C C . PRO A 1 101 ? 7.653 -10.498 -1.767 1.00 84.75 101 PRO A C 1
ATOM 725 O O . PRO A 1 101 ? 7.040 -9.438 -1.858 1.00 84.75 101 PRO A O 1
ATOM 728 N N . ALA A 1 102 ? 7.780 -11.317 -2.812 1.00 86.44 102 ALA A N 1
ATOM 729 C CA . ALA A 1 102 ? 6.966 -11.128 -4.010 1.00 86.44 102 ALA A CA 1
ATOM 730 C C . ALA A 1 102 ? 5.458 -11.158 -3.656 1.00 86.44 102 ALA A C 1
ATOM 732 O O . ALA A 1 102 ? 5.061 -11.922 -2.763 1.00 86.44 102 ALA A O 1
ATOM 733 N N . PRO A 1 103 ? 4.617 -10.348 -4.325 1.00 90.38 103 PRO A N 1
ATOM 734 C CA . PRO A 1 103 ? 3.179 -10.358 -4.090 1.00 90.38 103 PRO A CA 1
ATOM 735 C C . PRO A 1 103 ? 2.579 -11.725 -4.438 1.00 90.38 103 PRO A C 1
ATOM 737 O O . PRO A 1 103 ? 2.989 -12.386 -5.391 1.00 90.38 103 PRO A O 1
ATOM 740 N N . SER A 1 104 ? 1.595 -12.151 -3.648 1.00 86.50 104 SER A N 1
ATOM 741 C CA . SER A 1 104 ? 0.839 -13.389 -3.864 1.00 86.50 104 SER A CA 1
ATOM 742 C C . SER A 1 104 ? -0.098 -13.284 -5.065 1.00 86.50 104 SER A C 1
ATOM 744 O O . SER A 1 104 ? -0.332 -14.280 -5.736 1.00 86.50 104 SER A O 1
ATOM 746 N N . ALA A 1 105 ? -0.619 -12.088 -5.325 1.00 88.88 105 ALA A N 1
ATOM 747 C CA . ALA A 1 105 ? -1.441 -11.764 -6.480 1.00 88.88 105 ALA A CA 1
ATOM 748 C C . ALA A 1 105 ? -1.295 -10.273 -6.796 1.00 88.88 105 ALA A C 1
ATOM 750 O O . ALA A 1 105 ? -0.953 -9.480 -5.918 1.00 88.88 105 ALA A O 1
ATOM 751 N N . SER A 1 106 ? -1.601 -9.892 -8.028 1.00 91.56 106 SER A N 1
ATOM 752 C CA . SER A 1 106 ? -1.594 -8.501 -8.472 1.00 91.56 106 SER A CA 1
ATOM 753 C C . SER A 1 106 ? -2.755 -8.272 -9.427 1.00 91.56 106 SER A C 1
ATOM 755 O O . SER A 1 106 ? -3.125 -9.175 -10.175 1.00 91.56 106 SER A O 1
ATOM 757 N N . ARG A 1 107 ? -3.323 -7.066 -9.435 1.00 92.62 107 ARG A N 1
ATOM 758 C CA . ARG A 1 107 ? -4.242 -6.634 -10.498 1.00 92.62 107 ARG A CA 1
ATOM 759 C C . ARG A 1 107 ? -4.207 -5.127 -10.669 1.00 92.62 107 ARG A C 1
ATOM 761 O O . ARG A 1 107 ? -3.911 -4.401 -9.723 1.00 92.62 107 ARG A O 1
ATOM 768 N N . THR A 1 108 ? -4.571 -4.655 -11.850 1.00 91.94 108 THR A N 1
ATOM 769 C CA . THR A 1 108 ? -4.769 -3.228 -12.096 1.00 91.94 108 THR A CA 1
ATOM 770 C C . THR A 1 108 ? -6.240 -2.872 -11.903 1.00 91.94 108 THR A C 1
ATOM 772 O O . THR A 1 108 ? -7.110 -3.475 -12.525 1.00 91.94 108 THR A O 1
ATOM 775 N N . ILE A 1 109 ? -6.520 -1.889 -11.049 1.00 87.56 109 ILE A N 1
ATOM 776 C CA . ILE A 1 109 ? -7.859 -1.334 -10.811 1.00 87.56 109 ILE A CA 1
ATOM 777 C C . ILE A 1 109 ? -7.780 0.153 -11.136 1.00 87.56 109 ILE A C 1
ATOM 779 O O . ILE A 1 109 ? -6.898 0.836 -10.622 1.00 87.56 109 ILE A O 1
ATOM 783 N N . ASP A 1 110 ? -8.646 0.648 -12.019 1.00 91.25 110 ASP A N 1
ATOM 784 C CA . ASP A 1 110 ? -8.699 2.068 -12.401 1.00 91.25 110 ASP A CA 1
ATOM 785 C C . ASP A 1 110 ? -7.327 2.655 -12.803 1.00 91.25 110 ASP A C 1
ATOM 787 O O . ASP A 1 110 ? -6.968 3.777 -12.451 1.00 91.25 110 ASP A O 1
ATOM 791 N N . GLY A 1 111 ? -6.522 1.867 -13.528 1.00 89.75 111 GLY A N 1
ATOM 792 C CA . GLY A 1 111 ? -5.188 2.267 -13.997 1.00 89.75 111 GLY A CA 1
ATOM 793 C C . GLY A 1 111 ? -4.078 2.210 -12.941 1.00 89.75 111 GLY A C 1
ATOM 794 O O . GLY A 1 111 ? -2.963 2.658 -13.205 1.00 89.75 111 GLY A O 1
ATOM 795 N N . ARG A 1 112 ? -4.356 1.649 -11.761 1.00 95.00 112 ARG A N 1
ATOM 796 C CA . ARG A 1 112 ? -3.430 1.564 -10.628 1.00 95.00 112 ARG A CA 1
ATOM 797 C C . ARG A 1 112 ? -3.121 0.116 -10.298 1.00 95.00 112 ARG A C 1
ATOM 799 O O . ARG A 1 112 ? -4.037 -0.694 -10.150 1.00 95.00 112 ARG A O 1
ATOM 806 N N . LEU A 1 113 ? -1.843 -0.224 -10.177 1.00 95.06 113 LEU A N 1
ATOM 807 C CA . LEU A 1 113 ? -1.440 -1.553 -9.740 1.00 95.06 113 LEU A CA 1
ATOM 808 C C . LEU A 1 113 ? -1.805 -1.738 -8.265 1.00 95.06 113 LEU A C 1
ATOM 810 O O . LEU A 1 113 ? -1.589 -0.857 -7.433 1.00 95.06 113 LEU A O 1
ATOM 814 N N . THR A 1 114 ? -2.372 -2.894 -7.953 1.00 96.44 114 THR A N 1
ATOM 815 C CA . THR A 1 114 ? -2.696 -3.327 -6.599 1.00 96.44 114 THR A CA 1
ATOM 816 C C . THR A 1 114 ? -2.039 -4.678 -6.354 1.00 96.44 114 THR A C 1
ATOM 818 O O . THR A 1 114 ? -2.415 -5.666 -6.988 1.00 96.44 114 THR A O 1
ATOM 821 N N . ASP A 1 115 ? -1.071 -4.709 -5.443 1.00 95.31 115 ASP A N 1
ATOM 822 C CA . ASP A 1 115 ? -0.296 -5.893 -5.074 1.00 95.31 115 ASP A CA 1
ATOM 823 C C . ASP A 1 115 ? -0.801 -6.462 -3.740 1.00 95.31 115 ASP A C 1
ATOM 825 O O . ASP A 1 115 ? -0.899 -5.752 -2.739 1.00 95.31 115 ASP A O 1
ATOM 829 N N . TYR A 1 116 ? -1.123 -7.755 -3.722 1.00 93.00 116 TYR A N 1
ATOM 830 C CA . TYR A 1 116 ? -1.692 -8.475 -2.582 1.00 93.00 116 TYR A CA 1
ATOM 831 C C . TYR A 1 116 ? -0.643 -9.382 -1.944 1.00 93.00 116 TYR A C 1
ATOM 833 O O . TYR A 1 116 ? -0.063 -10.242 -2.604 1.00 93.00 116 TYR A O 1
ATOM 841 N N . TYR A 1 117 ? -0.452 -9.257 -0.636 1.00 90.12 117 TYR A N 1
ATOM 842 C CA . TYR A 1 117 ? 0.528 -10.006 0.147 1.00 90.12 117 TYR A CA 1
ATOM 843 C C . TYR A 1 117 ? -0.194 -10.885 1.168 1.00 90.12 117 TYR A C 1
ATOM 845 O O . TYR A 1 117 ? -0.629 -10.421 2.226 1.00 90.12 117 TYR A O 1
ATOM 853 N N . GLY A 1 118 ? -0.338 -12.166 0.823 1.00 81.56 118 GLY A N 1
ATOM 854 C CA . GLY A 1 118 ? -1.053 -13.157 1.620 1.00 81.56 118 GLY A CA 1
ATOM 855 C C . GLY A 1 118 ? -0.220 -13.781 2.741 1.00 81.56 118 GLY A C 1
ATOM 856 O O . GLY A 1 118 ? 0.781 -13.232 3.214 1.00 81.56 118 GLY A O 1
ATOM 857 N N . GLY A 1 119 ? -0.657 -14.959 3.189 1.00 73.00 119 GLY A N 1
ATOM 858 C CA . GLY A 1 119 ? -0.094 -15.637 4.356 1.00 73.00 119 GLY A CA 1
ATOM 859 C C . GLY A 1 119 ? -0.513 -14.937 5.646 1.00 73.00 119 GLY A C 1
ATOM 860 O O . GLY A 1 119 ? -1.673 -14.569 5.800 1.00 73.00 119 GLY A O 1
ATOM 861 N N . SER A 1 120 ? 0.427 -14.717 6.566 1.00 67.06 120 SER A N 1
ATOM 862 C CA . SER A 1 120 ? 0.126 -13.964 7.786 1.00 67.06 120 SER A CA 1
ATOM 863 C C . SER A 1 120 ? -0.115 -12.478 7.511 1.00 67.06 120 SER A C 1
ATOM 865 O O . SER A 1 120 ? -0.789 -11.831 8.286 1.00 67.06 120 SER A O 1
ATOM 867 N N . ARG A 1 121 ? 0.380 -11.905 6.407 1.00 70.81 121 ARG A N 1
ATOM 868 C CA . ARG A 1 121 ? 0.400 -10.443 6.261 1.00 70.81 121 ARG A CA 1
ATOM 869 C C . ARG A 1 121 ? -0.963 -9.825 5.943 1.00 70.81 121 ARG A C 1
ATOM 871 O O . ARG A 1 121 ? -1.206 -8.725 6.426 1.00 70.81 121 ARG A O 1
ATOM 878 N N . THR A 1 122 ? -1.792 -10.485 5.133 1.00 86.12 122 THR A N 1
ATOM 879 C CA . THR A 1 122 ? -3.099 -9.976 4.655 1.00 86.12 122 THR A CA 1
ATOM 880 C C . THR A 1 122 ? -3.080 -8.477 4.307 1.00 86.12 122 THR A C 1
ATOM 882 O O . THR A 1 122 ? -3.925 -7.693 4.743 1.00 86.12 122 THR A O 1
ATOM 885 N N . LEU A 1 123 ? -2.069 -8.076 3.533 1.00 91.69 123 LEU A N 1
ATOM 886 C CA . LEU A 1 123 ? -1.728 -6.681 3.247 1.00 91.69 123 LEU A CA 1
ATOM 887 C C . LEU A 1 123 ? -1.852 -6.398 1.753 1.00 91.69 123 LEU A C 1
ATOM 889 O O . LEU A 1 123 ? -1.617 -7.280 0.929 1.00 91.69 123 LEU A O 1
ATOM 893 N N . VAL A 1 124 ? -2.205 -5.169 1.401 1.00 95.31 124 VAL A N 1
ATOM 894 C CA . VAL A 1 124 ? -2.352 -4.722 0.018 1.00 95.31 124 VAL A CA 1
ATOM 895 C C . VAL A 1 124 ? -1.612 -3.403 -0.178 1.00 95.31 124 VAL A C 1
ATOM 897 O O . VAL A 1 124 ? -1.791 -2.467 0.601 1.00 95.31 124 VAL A O 1
ATOM 900 N N . LEU A 1 125 ? -0.792 -3.321 -1.224 1.00 96.69 125 LEU A N 1
ATOM 901 C CA . LEU A 1 125 ? -0.173 -2.078 -1.674 1.00 96.69 125 LEU A CA 1
ATOM 902 C C . LEU A 1 125 ? -0.912 -1.562 -2.904 1.00 96.69 125 LEU A C 1
ATOM 904 O O . LEU A 1 125 ? -1.083 -2.297 -3.873 1.00 96.69 125 LEU A O 1
ATOM 908 N N . THR A 1 126 ? -1.339 -0.301 -2.876 1.00 97.69 126 THR A N 1
ATOM 909 C CA . THR A 1 126 ? -1.889 0.376 -4.058 1.00 97.69 126 THR A CA 1
ATOM 910 C C . THR A 1 126 ? -0.868 1.374 -4.574 1.00 97.69 126 THR A C 1
ATOM 912 O O . THR A 1 126 ? -0.483 2.289 -3.851 1.00 97.69 126 THR A O 1
ATOM 915 N N . HIS A 1 127 ? -0.474 1.223 -5.830 1.00 97.38 127 HIS A N 1
ATOM 916 C CA . HIS A 1 127 ? 0.479 2.077 -6.529 1.00 97.38 127 HIS A CA 1
ATOM 917 C C . HIS A 1 127 ? -0.210 3.300 -7.149 1.00 97.38 127 HIS A C 1
ATOM 919 O O . HIS A 1 127 ? -1.418 3.268 -7.391 1.00 97.38 127 HIS A O 1
ATOM 925 N N . GLU A 1 128 ? 0.520 4.391 -7.401 1.00 95.00 128 GLU A N 1
ATOM 926 C CA . GLU A 1 128 ? 0.004 5.581 -8.104 1.00 95.00 128 GLU A CA 1
ATOM 927 C C . GLU A 1 128 ? -0.405 5.296 -9.548 1.00 95.00 128 GLU A C 1
ATOM 929 O O . GLU A 1 128 ? -1.342 5.921 -10.045 1.00 95.00 128 GLU A O 1
ATOM 934 N N . SER A 1 129 ? 0.265 4.345 -10.200 1.00 92.50 129 SER A N 1
ATOM 935 C CA . SER A 1 129 ? -0.005 3.929 -11.574 1.00 92.50 129 SER A CA 1
ATOM 936 C C . SER A 1 129 ? 0.061 2.405 -11.718 1.00 92.50 129 SER A C 1
ATOM 938 O O . SER A 1 129 ? 0.217 1.677 -10.739 1.00 92.50 129 SER A O 1
ATOM 940 N N . ALA A 1 130 ? -0.075 1.901 -12.944 1.00 90.12 130 ALA A N 1
ATOM 941 C CA . ALA A 1 130 ? 0.096 0.485 -13.261 1.00 90.12 130 ALA A CA 1
ATOM 942 C C . ALA A 1 130 ? 1.562 -0.004 -13.164 1.00 90.12 130 ALA A C 1
ATOM 944 O O . ALA A 1 130 ? 1.813 -1.200 -13.291 1.00 90.12 130 ALA A O 1
ATOM 945 N N . ASP A 1 131 ? 2.528 0.893 -12.941 1.00 88.56 131 ASP A N 1
ATOM 946 C CA . ASP A 1 131 ? 3.943 0.554 -12.770 1.00 88.56 131 ASP A CA 1
ATOM 947 C C . ASP A 1 131 ? 4.243 0.155 -11.312 1.00 88.56 131 ASP A C 1
ATOM 949 O O . ASP A 1 131 ? 3.987 0.922 -10.381 1.00 88.56 131 ASP A O 1
ATOM 953 N N . ALA A 1 132 ? 4.845 -1.023 -11.114 1.00 88.62 132 ALA A N 1
ATOM 954 C CA . ALA A 1 132 ? 5.237 -1.550 -9.800 1.00 88.62 132 ALA A CA 1
ATOM 955 C C . ALA A 1 132 ? 6.318 -0.717 -9.084 1.00 88.62 132 ALA A C 1
ATOM 957 O O . ALA A 1 132 ? 6.495 -0.816 -7.867 1.00 88.62 132 ALA A O 1
ATOM 958 N N . THR A 1 133 ? 7.039 0.121 -9.825 1.00 91.06 133 THR A N 1
ATOM 959 C CA . THR A 1 133 ? 8.013 1.070 -9.276 1.00 91.06 133 THR A CA 1
ATOM 960 C C . THR A 1 133 ? 7.383 2.406 -8.889 1.00 91.06 133 THR A C 1
ATOM 962 O O . THR A 1 133 ? 8.023 3.204 -8.202 1.00 91.06 133 THR A O 1
ATOM 965 N N . SER A 1 134 ? 6.130 2.659 -9.291 1.00 91.56 134 SER A N 1
ATOM 966 C CA . SER A 1 134 ? 5.457 3.912 -8.954 1.00 91.56 134 SER A CA 1
ATOM 967 C C . SER A 1 134 ? 5.171 4.015 -7.447 1.00 91.56 134 SER A C 1
ATOM 969 O O . SER A 1 134 ? 5.026 2.980 -6.782 1.00 91.56 134 SER A O 1
ATOM 971 N N . PRO A 1 135 ? 5.113 5.243 -6.892 1.00 95.88 135 PRO A N 1
ATOM 972 C CA . PRO A 1 135 ? 4.912 5.460 -5.463 1.00 95.88 135 PRO A CA 1
ATOM 973 C C . PRO A 1 135 ? 3.635 4.815 -4.904 1.00 95.88 135 PRO A C 1
ATOM 975 O O . PRO A 1 135 ? 2.684 4.524 -5.626 1.00 95.88 135 PRO A O 1
ATOM 978 N N . ILE A 1 136 ? 3.605 4.620 -3.588 1.00 96.06 136 ILE A N 1
ATOM 979 C CA . ILE A 1 136 ? 2.526 3.987 -2.830 1.00 96.06 136 ILE A CA 1
ATOM 980 C C . ILE A 1 136 ? 1.794 5.054 -2.008 1.00 96.06 136 ILE A C 1
ATOM 982 O O . ILE A 1 136 ? 2.279 5.454 -0.946 1.00 96.06 136 ILE A O 1
ATOM 986 N N . PRO A 1 137 ? 0.622 5.533 -2.448 1.00 96.12 137 PRO A N 1
ATOM 987 C CA . PRO A 1 137 ? -0.194 6.442 -1.651 1.00 96.12 137 PRO A CA 1
ATOM 988 C C . PRO A 1 137 ? -1.096 5.709 -0.668 1.00 96.12 137 PRO A C 1
ATOM 990 O O . PRO A 1 137 ? -1.728 6.363 0.155 1.00 96.12 137 PRO A O 1
ATOM 993 N N . MET A 1 138 ? -1.209 4.379 -0.743 1.00 96.81 138 MET A N 1
ATOM 994 C CA . MET A 1 138 ? -2.069 3.639 0.172 1.00 96.81 138 MET A CA 1
ATOM 995 C C . MET A 1 138 ? -1.543 2.242 0.483 1.00 96.81 138 MET A C 1
ATOM 997 O O . MET A 1 138 ? -1.214 1.464 -0.416 1.00 96.81 138 MET A O 1
ATOM 1001 N N . VAL A 1 139 ? -1.532 1.932 1.778 1.00 95.38 139 VAL A N 1
ATOM 1002 C CA . VAL A 1 139 ? -1.334 0.583 2.310 1.00 95.38 139 VAL A CA 1
ATOM 1003 C C . VAL A 1 139 ? -2.622 0.166 3.005 1.00 95.38 139 VAL A C 1
ATOM 1005 O O . VAL A 1 139 ? -3.089 0.855 3.913 1.00 95.38 139 VAL A O 1
ATOM 1008 N N . THR A 1 140 ? -3.175 -0.969 2.598 1.00 96.31 140 THR A N 1
ATOM 1009 C CA . THR A 1 140 ? -4.419 -1.507 3.144 1.00 96.31 140 THR A CA 1
ATOM 1010 C C . THR A 1 140 ? -4.149 -2.799 3.906 1.00 96.31 140 THR A C 1
ATOM 1012 O O . THR A 1 140 ? -3.502 -3.717 3.404 1.00 96.31 140 THR A O 1
ATOM 1015 N N . TYR A 1 141 ? -4.680 -2.884 5.120 1.00 93.81 141 TYR A N 1
ATOM 1016 C CA . TYR A 1 141 ? -4.616 -4.050 5.994 1.00 93.81 141 TYR A CA 1
ATOM 1017 C C . TYR A 1 141 ? -6.003 -4.686 6.037 1.00 93.81 141 TYR A C 1
ATOM 1019 O O . TYR A 1 141 ? -6.978 -4.005 6.356 1.00 93.81 141 TYR A O 1
ATOM 1027 N N . LEU A 1 142 ? -6.102 -5.974 5.709 1.00 91.19 142 LEU A N 1
ATOM 1028 C CA . LEU A 1 142 ? -7.372 -6.694 5.615 1.00 91.19 142 LEU A CA 1
ATOM 1029 C C . LEU A 1 142 ? -7.477 -7.782 6.680 1.00 91.19 142 LEU A C 1
ATOM 1031 O O . LEU A 1 142 ? -6.483 -8.413 7.049 1.00 91.19 142 LEU A O 1
ATOM 1035 N N . SER A 1 143 ? -8.706 -8.051 7.120 1.00 88.81 143 SER A N 1
ATOM 1036 C CA . SER A 1 143 ? -9.033 -9.296 7.814 1.00 88.81 143 SER A CA 1
ATOM 1037 C C . SER A 1 143 ? -8.737 -10.487 6.897 1.00 88.81 143 SER A C 1
ATOM 1039 O O . SER A 1 143 ? -8.758 -10.362 5.669 1.00 88.81 143 SER A O 1
ATOM 1041 N N . ALA A 1 144 ? -8.475 -11.665 7.470 1.00 86.75 144 ALA A N 1
ATOM 1042 C CA . ALA A 1 144 ? -8.201 -12.867 6.677 1.00 86.75 144 ALA A CA 1
ATOM 1043 C C . ALA A 1 144 ? -9.343 -13.194 5.697 1.00 86.75 144 ALA A C 1
ATOM 1045 O O . ALA A 1 144 ? -9.096 -13.558 4.550 1.00 86.75 144 ALA A O 1
ATOM 1046 N N . GLU A 1 145 ? -10.589 -13.001 6.131 1.00 86.56 145 GLU A N 1
ATOM 1047 C CA . GLU A 1 145 ? -11.782 -13.246 5.322 1.00 86.56 145 GLU A CA 1
ATOM 1048 C C . GLU A 1 145 ? -11.905 -12.243 4.163 1.00 86.56 145 GLU A C 1
ATOM 1050 O O . GLU A 1 145 ? -12.176 -12.622 3.024 1.00 86.56 145 GLU A O 1
ATOM 1055 N N . SER A 1 146 ? -11.661 -10.955 4.426 1.00 89.44 146 SER A N 1
ATOM 1056 C CA . SER A 1 146 ? -11.680 -9.925 3.382 1.00 89.44 146 SER A CA 1
ATOM 1057 C C . SER A 1 146 ? -10.513 -10.054 2.416 1.00 89.44 146 SER A C 1
ATOM 1059 O O . SER A 1 146 ? -10.698 -9.834 1.221 1.00 89.44 146 SER A O 1
ATOM 1061 N N . PHE A 1 147 ? -9.343 -10.475 2.894 1.00 90.25 147 PHE A N 1
ATOM 1062 C CA . PHE A 1 147 ? -8.218 -10.797 2.028 1.00 90.25 147 PHE A CA 1
ATOM 1063 C C . PHE A 1 147 ? -8.548 -11.974 1.107 1.00 90.25 147 PHE A C 1
ATOM 1065 O O . PHE A 1 147 ? -8.361 -11.854 -0.099 1.00 90.25 147 PHE A O 1
ATOM 1072 N N . ALA A 1 148 ? -9.087 -13.073 1.652 1.00 88.44 148 ALA A N 1
ATOM 1073 C CA . ALA A 1 148 ? -9.465 -14.252 0.873 1.00 88.44 148 ALA A CA 1
ATOM 1074 C C . ALA A 1 148 ? -10.449 -13.902 -0.254 1.00 88.44 148 ALA A C 1
ATOM 1076 O O . ALA A 1 148 ? -10.222 -14.293 -1.394 1.00 88.44 148 ALA A O 1
ATOM 1077 N N . ARG A 1 149 ? -11.470 -13.082 0.036 1.00 88.75 149 ARG A N 1
ATOM 1078 C CA . ARG A 1 149 ? -12.387 -12.546 -0.986 1.00 88.75 149 ARG A CA 1
ATOM 1079 C C . ARG A 1 149 ? -11.692 -11.655 -2.012 1.00 88.75 149 ARG A C 1
ATOM 1081 O O . ARG A 1 149 ? -12.033 -11.685 -3.186 1.00 88.75 149 ARG A O 1
ATOM 1088 N N . ALA A 1 150 ? -10.751 -10.818 -1.577 1.00 89.00 150 ALA A N 1
ATOM 1089 C CA . ALA A 1 150 ? -10.090 -9.864 -2.463 1.00 89.00 150 ALA A CA 1
ATOM 1090 C C . ALA A 1 150 ? -9.171 -10.542 -3.490 1.00 89.00 150 ALA A C 1
ATOM 1092 O O . ALA A 1 150 ? -8.990 -9.996 -4.579 1.00 89.00 150 ALA A O 1
ATOM 1093 N N . VAL A 1 151 ? -8.611 -11.706 -3.144 1.00 87.88 151 VAL A N 1
ATOM 1094 C CA . VAL A 1 151 ? -7.753 -12.507 -4.031 1.00 87.88 151 VAL A CA 1
ATOM 1095 C C . VAL A 1 151 ? -8.485 -13.662 -4.711 1.00 87.88 151 VAL A C 1
ATOM 1097 O O . VAL A 1 151 ? -7.881 -14.387 -5.498 1.00 87.88 151 VAL A O 1
ATOM 1100 N N . GLU A 1 152 ? -9.776 -13.847 -4.435 1.00 86.00 152 GLU A N 1
ATOM 1101 C CA . GLU A 1 152 ? -10.578 -14.883 -5.074 1.00 86.00 152 GLU A CA 1
ATOM 1102 C C . GLU A 1 152 ? -10.620 -14.661 -6.593 1.00 86.00 152 GLU A C 1
ATOM 1104 O O . GLU A 1 152 ? -10.925 -13.571 -7.078 1.00 86.00 152 GLU A O 1
ATOM 1109 N N . GLY A 1 153 ? -10.255 -15.694 -7.355 1.00 78.00 153 GLY A N 1
ATOM 1110 C CA . GLY A 1 153 ? -10.155 -15.620 -8.814 1.00 78.00 153 GLY A CA 1
ATOM 1111 C C . GLY A 1 153 ? -8.916 -14.889 -9.345 1.00 78.00 153 GLY A C 1
ATOM 1112 O O . GLY A 1 153 ? -8.746 -14.822 -10.561 1.00 78.00 153 GLY A O 1
ATOM 1113 N N . LEU A 1 154 ? -8.030 -14.380 -8.479 1.00 79.56 154 LEU A N 1
ATOM 1114 C CA . LEU A 1 154 ? -6.722 -13.877 -8.893 1.00 79.56 154 LEU A CA 1
ATOM 1115 C C . LEU A 1 154 ? -5.716 -15.034 -8.899 1.00 79.56 154 LEU A C 1
ATOM 1117 O O . LEU A 1 154 ? -5.508 -15.704 -7.887 1.00 79.56 154 LEU A O 1
ATOM 1121 N N . GLY A 1 155 ? -5.089 -15.277 -10.050 1.00 61.88 155 GLY A N 1
ATOM 1122 C CA . GLY A 1 155 ? -3.932 -16.164 -10.130 1.00 61.88 155 GLY A CA 1
ATOM 1123 C C . GLY A 1 155 ? -2.710 -15.566 -9.414 1.00 61.88 155 GLY A C 1
ATOM 1124 O O . GLY A 1 155 ? -2.700 -14.367 -9.105 1.00 61.88 155 GLY A O 1
ATOM 1125 N N . PRO A 1 156 ? -1.651 -16.367 -9.176 1.00 56.34 156 PRO A N 1
ATOM 1126 C CA . PRO A 1 156 ? -0.345 -15.803 -8.852 1.00 56.34 156 PRO A CA 1
ATOM 1127 C C . PRO A 1 156 ? 0.023 -14.772 -9.916 1.00 56.34 156 PRO A C 1
ATOM 1129 O O . PRO A 1 156 ? -0.387 -14.942 -11.063 1.00 56.34 156 PRO A O 1
ATOM 1132 N N . ARG A 1 157 ? 0.778 -13.724 -9.552 1.00 53.69 157 ARG A N 1
ATOM 1133 C CA . ARG A 1 157 ? 1.263 -12.720 -10.511 1.00 53.69 157 ARG A CA 1
ATOM 1134 C C . ARG A 1 157 ? 1.953 -13.442 -11.668 1.00 53.69 157 ARG A C 1
ATOM 1136 O O . ARG A 1 157 ? 3.118 -13.825 -11.563 1.00 53.69 157 ARG A O 1
ATOM 1143 N N . GLU A 1 158 ? 1.220 -13.638 -12.758 1.00 44.22 158 GLU A N 1
ATOM 1144 C CA . GLU A 1 158 ? 1.801 -14.020 -14.024 1.00 44.22 158 GLU A CA 1
ATOM 1145 C C . GLU A 1 158 ? 2.688 -12.837 -14.382 1.00 44.22 158 GLU A C 1
ATOM 1147 O O . GLU A 1 158 ? 2.271 -11.679 -14.300 1.00 44.22 158 GLU A O 1
ATOM 1152 N N . TRP A 1 159 ? 3.969 -13.105 -14.605 1.00 39.62 159 TRP A N 1
ATOM 1153 C CA . TRP A 1 159 ? 4.881 -12.080 -15.072 1.00 39.62 159 TRP A CA 1
ATOM 1154 C C . TRP A 1 159 ? 4.357 -11.600 -16.427 1.00 39.62 159 TRP A C 1
ATOM 1156 O O . TRP A 1 159 ? 4.677 -12.168 -17.466 1.00 39.62 159 TRP A O 1
ATOM 1166 N N . GLU A 1 160 ? 3.530 -10.559 -16.422 1.00 39.16 160 GLU A N 1
ATOM 1167 C CA . GLU A 1 160 ? 3.403 -9.702 -17.579 1.00 39.16 160 GLU A CA 1
ATOM 1168 C C . GLU A 1 160 ? 4.698 -8.893 -17.601 1.00 39.16 160 GLU A C 1
ATOM 1170 O O . GLU A 1 160 ? 4.960 -8.125 -16.662 1.00 39.16 160 GLU A O 1
ATOM 1175 N N . PRO A 1 161 ? 5.572 -9.096 -18.605 1.00 32.66 161 PRO A N 1
ATOM 1176 C CA . PRO A 1 161 ? 6.700 -8.202 -18.768 1.00 32.66 161 PRO A CA 1
ATOM 1177 C C . PRO A 1 161 ? 6.144 -6.774 -18.787 1.00 32.66 161 PRO A C 1
ATOM 1179 O O . PRO A 1 161 ? 5.063 -6.566 -19.354 1.00 32.66 161 PRO A O 1
ATOM 1182 N N . PRO A 1 162 ? 6.842 -5.788 -18.186 1.00 36.50 162 PRO A N 1
ATOM 1183 C CA . PRO A 1 162 ? 6.444 -4.397 -18.348 1.00 36.50 162 PRO A CA 1
ATOM 1184 C C . PRO A 1 162 ? 6.179 -4.185 -19.832 1.00 36.50 162 PRO A C 1
ATOM 1186 O O . PRO A 1 162 ? 6.924 -4.707 -20.668 1.00 36.50 162 PRO A O 1
ATOM 1189 N N . SER A 1 163 ? 5.097 -3.490 -20.169 1.00 43.19 163 SER A N 1
ATOM 1190 C CA . SER A 1 163 ? 4.729 -3.188 -21.546 1.00 43.19 163 SER A CA 1
ATOM 1191 C C . SER A 1 163 ? 5.743 -2.214 -22.172 1.00 43.19 163 SER A C 1
ATOM 1193 O O . SER A 1 163 ? 5.400 -1.139 -22.641 1.00 43.19 163 SER A O 1
ATOM 1195 N N . THR A 1 164 ? 7.016 -2.596 -22.223 1.00 37.72 164 THR A N 1
ATOM 1196 C CA . THR A 1 164 ? 7.996 -2.233 -23.236 1.00 37.72 164 THR A CA 1
ATOM 1197 C C . THR A 1 164 ? 7.761 -3.033 -24.513 1.00 37.72 164 THR A C 1
ATOM 1199 O O . THR A 1 164 ? 8.687 -3.244 -25.293 1.00 37.72 164 THR A O 1
ATOM 1202 N N . ALA A 1 165 ? 6.516 -3.422 -24.803 1.00 34.78 165 ALA A N 1
ATOM 1203 C CA . ALA A 1 165 ? 6.089 -3.417 -26.187 1.00 34.78 165 ALA A CA 1
ATOM 1204 C C . ALA A 1 165 ? 6.106 -1.949 -26.637 1.00 34.78 165 ALA A C 1
ATOM 1206 O O . ALA A 1 165 ? 5.084 -1.271 -26.713 1.00 34.78 165 ALA A O 1
ATOM 1207 N N . VAL A 1 166 ? 7.309 -1.450 -26.945 1.00 39.88 166 VAL A N 1
ATOM 1208 C CA . VAL A 1 166 ? 7.472 -0.526 -28.059 1.00 39.88 166 VAL A CA 1
ATOM 1209 C C . VAL A 1 166 ? 6.608 -1.140 -29.146 1.00 39.88 166 VAL A C 1
ATOM 1211 O O . VAL A 1 166 ? 6.883 -2.265 -29.564 1.00 39.88 166 VAL A O 1
ATOM 1214 N N . ARG A 1 167 ? 5.505 -0.481 -29.522 1.00 37.06 167 ARG A N 1
ATOM 1215 C CA . ARG A 1 167 ? 4.804 -0.851 -30.746 1.00 37.06 167 ARG A CA 1
ATOM 1216 C C . ARG A 1 167 ? 5.876 -0.794 -31.822 1.00 37.06 167 ARG A C 1
ATOM 1218 O O . ARG A 1 167 ? 6.281 0.295 -32.218 1.00 37.06 167 ARG A O 1
ATOM 1225 N N . LEU A 1 168 ? 6.404 -1.951 -32.215 1.00 42.16 168 LEU A N 1
ATOM 1226 C CA . LEU A 1 168 ? 7.217 -2.043 -33.405 1.00 42.16 168 LEU A CA 1
ATOM 1227 C C . LEU A 1 168 ? 6.269 -1.604 -34.505 1.00 42.16 168 LEU A C 1
ATOM 1229 O O . LEU A 1 168 ? 5.244 -2.238 -34.760 1.00 42.16 168 LEU A O 1
ATOM 1233 N N . SER A 1 169 ? 6.556 -0.439 -35.061 1.00 38.19 169 SER A N 1
ATOM 1234 C CA . SER A 1 169 ? 5.885 0.103 -36.224 1.00 38.19 169 SER A CA 1
ATOM 1235 C C . SER A 1 169 ? 6.212 -0.800 -37.415 1.00 38.19 169 SER A C 1
ATOM 1237 O O . SER A 1 169 ? 7.056 -0.429 -38.216 1.00 38.19 169 SER A O 1
ATOM 1239 N N . ASN A 1 170 ? 5.665 -2.022 -37.456 1.00 43.19 170 ASN A N 1
ATOM 1240 C CA . ASN A 1 170 ? 5.308 -2.804 -38.642 1.00 43.19 170 ASN A CA 1
ATOM 1241 C C . ASN A 1 170 ? 4.965 -4.269 -38.271 1.00 43.19 170 ASN A C 1
ATOM 1243 O O . ASN A 1 170 ? 5.788 -4.948 -37.660 1.00 43.19 170 ASN A O 1
ATOM 1247 N N . PRO A 1 171 ? 3.801 -4.802 -38.700 1.00 46.56 171 PRO A N 1
ATOM 1248 C CA . PRO A 1 171 ? 3.392 -6.197 -38.474 1.00 46.56 171 PRO A CA 1
ATOM 1249 C C . PRO A 1 171 ? 4.211 -7.261 -39.233 1.00 46.56 171 PRO A C 1
ATOM 1251 O O . PRO A 1 171 ? 3.925 -8.448 -39.110 1.00 46.56 171 PRO A O 1
ATOM 1254 N N . SER A 1 172 ? 5.180 -6.862 -40.060 1.00 49.16 172 SER A N 1
ATOM 1255 C CA . SER A 1 172 ? 5.954 -7.761 -40.927 1.00 49.16 172 SER A CA 1
ATOM 1256 C C . SER A 1 172 ? 7.229 -8.318 -40.287 1.00 49.16 172 SER A C 1
ATOM 1258 O O . SER A 1 172 ? 7.809 -9.258 -40.825 1.00 49.16 172 SER A O 1
ATOM 1260 N N . ASP A 1 173 ? 7.654 -7.790 -39.139 1.00 49.56 173 ASP A N 1
ATOM 1261 C CA . ASP A 1 173 ? 8.778 -8.344 -38.389 1.00 49.56 173 ASP A CA 1
ATOM 1262 C C . ASP A 1 173 ? 8.228 -9.308 -37.334 1.00 49.56 173 ASP A C 1
ATOM 1264 O O . ASP A 1 173 ? 7.763 -8.895 -36.272 1.00 49.56 173 ASP A O 1
ATOM 1268 N N . GLY A 1 174 ? 8.238 -10.609 -37.640 1.00 43.19 174 GLY A N 1
ATOM 1269 C CA . GLY A 1 174 ? 7.868 -11.653 -36.680 1.00 43.19 174 GLY A CA 1
ATOM 1270 C C . GLY A 1 174 ? 8.648 -11.539 -35.357 1.00 43.19 174 GLY A C 1
ATOM 1271 O O . GLY A 1 174 ? 9.677 -10.858 -35.301 1.00 43.19 174 GLY A O 1
ATOM 1272 N N . PRO A 1 175 ? 8.193 -12.200 -34.274 1.00 40.28 175 PRO A N 1
ATOM 1273 C CA . PRO A 1 175 ? 8.823 -12.088 -32.963 1.00 40.28 175 PRO A CA 1
ATOM 1274 C C . PRO A 1 175 ? 10.283 -12.546 -33.036 1.00 40.28 175 PRO A C 1
ATOM 1276 O O . PRO A 1 175 ? 10.585 -13.739 -33.069 1.00 40.28 175 PRO A O 1
ATOM 1279 N N . LYS A 1 176 ? 11.214 -11.587 -33.058 1.00 44.56 176 LYS A N 1
ATOM 1280 C CA . LYS A 1 176 ? 12.630 -11.869 -32.845 1.00 44.56 176 LYS A CA 1
ATOM 1281 C C . LYS A 1 176 ? 12.775 -12.236 -31.378 1.00 44.56 176 LYS A C 1
ATOM 1283 O O . LYS A 1 176 ? 12.739 -11.368 -30.510 1.00 44.56 176 LYS A O 1
ATOM 1288 N N . ILE A 1 177 ? 12.911 -13.530 -31.103 1.00 41.09 177 ILE A N 1
ATOM 1289 C CA . ILE A 1 177 ? 13.330 -14.014 -29.791 1.00 41.09 177 ILE A CA 1
ATOM 1290 C C . ILE A 1 177 ? 14.720 -13.423 -29.550 1.00 41.09 177 ILE A C 1
ATOM 1292 O O . ILE A 1 177 ? 15.707 -13.865 -30.137 1.00 41.09 177 ILE A O 1
ATOM 1296 N N . LEU A 1 178 ? 14.782 -12.375 -28.730 1.00 47.66 178 LEU A N 1
ATOM 1297 C CA . LEU A 1 178 ? 16.026 -11.825 -28.213 1.00 47.66 178 LEU A CA 1
ATOM 1298 C C . LEU A 1 178 ? 16.640 -12.900 -27.313 1.00 47.66 178 LEU A C 1
ATOM 1300 O O . LEU A 1 178 ? 16.312 -13.003 -26.133 1.00 47.66 178 LEU A O 1
ATOM 1304 N N . GLN A 1 179 ? 17.489 -13.754 -27.884 1.00 41.41 179 GLN A N 1
ATOM 1305 C CA . GLN A 1 179 ? 18.320 -14.649 -27.092 1.00 41.41 179 GLN A CA 1
ATOM 1306 C C . GLN A 1 179 ? 19.300 -13.786 -26.300 1.00 41.41 179 GLN A C 1
ATOM 1308 O O . GLN A 1 179 ? 20.291 -13.287 -26.830 1.00 41.41 179 GLN A O 1
ATOM 1313 N N . PHE A 1 180 ? 18.989 -13.594 -25.020 1.00 43.94 180 PHE A N 1
ATOM 1314 C CA . PHE A 1 180 ? 19.876 -12.974 -24.051 1.00 43.94 180 PHE A CA 1
ATOM 1315 C C . PHE A 1 180 ? 21.135 -13.838 -23.921 1.00 43.94 180 PHE A C 1
ATOM 1317 O O . PHE A 1 180 ? 21.161 -14.827 -23.192 1.00 43.94 180 PHE A O 1
ATOM 1324 N N . ASN A 1 181 ? 22.175 -13.486 -24.676 1.00 51.22 181 ASN A N 1
ATOM 1325 C CA . ASN A 1 181 ? 23.497 -14.078 -24.558 1.00 51.22 181 ASN A CA 1
ATOM 1326 C C . ASN A 1 181 ? 24.464 -13.010 -24.020 1.00 51.22 181 ASN A C 1
ATOM 1328 O O . ASN A 1 181 ? 25.053 -12.264 -24.808 1.00 51.22 181 ASN A O 1
ATOM 1332 N N . PRO A 1 182 ? 24.647 -12.925 -22.690 1.00 46.47 182 PRO A N 1
ATOM 1333 C CA . PRO A 1 182 ? 25.496 -11.914 -22.059 1.00 46.47 182 PRO A CA 1
ATOM 1334 C C . PRO A 1 182 ? 26.986 -12.036 -22.433 1.00 46.47 182 PRO A C 1
ATOM 1336 O O . PRO A 1 182 ? 27.763 -11.142 -22.109 1.00 46.47 182 PRO A O 1
ATOM 1339 N N . GLY A 1 183 ? 27.396 -13.102 -23.137 1.00 56.84 183 GLY A N 1
ATOM 1340 C CA . GLY A 1 183 ? 28.746 -13.270 -23.682 1.00 56.84 183 GLY A CA 1
ATOM 1341 C C . GLY A 1 183 ? 28.929 -12.820 -25.139 1.00 56.84 183 GLY A C 1
ATOM 1342 O O . GLY A 1 183 ? 30.068 -12.703 -25.583 1.00 56.84 183 GLY A O 1
ATOM 1343 N N . ALA A 1 184 ? 27.857 -12.547 -25.895 1.00 61.09 184 ALA A N 1
ATOM 1344 C CA . ALA A 1 184 ? 27.941 -12.350 -27.350 1.00 61.09 184 ALA A CA 1
ATOM 1345 C C . ALA A 1 184 ? 28.645 -11.046 -27.777 1.00 61.09 184 ALA A C 1
ATOM 1347 O O . ALA A 1 184 ? 29.304 -11.022 -28.813 1.00 61.09 184 ALA A O 1
ATOM 1348 N N . CYS A 1 185 ? 28.544 -9.973 -26.981 1.00 74.88 185 CYS A N 1
ATOM 1349 C CA . CYS A 1 185 ? 29.147 -8.665 -27.288 1.00 74.88 185 CYS A CA 1
ATOM 1350 C C . CYS A 1 185 ? 30.186 -8.225 -26.237 1.00 74.88 185 CYS A C 1
ATOM 1352 O O . CYS A 1 185 ? 30.375 -7.026 -26.008 1.00 74.88 185 CYS A O 1
ATOM 1354 N N . ASN A 1 186 ? 30.833 -9.185 -25.566 1.00 79.62 186 ASN A N 1
ATOM 1355 C CA . ASN A 1 186 ? 31.663 -8.937 -24.382 1.00 79.62 186 ASN A CA 1
ATOM 1356 C C . ASN A 1 186 ? 32.788 -7.912 -24.631 1.00 79.62 186 ASN A C 1
ATOM 1358 O O . ASN A 1 186 ? 33.017 -7.028 -23.809 1.00 79.62 186 ASN A O 1
ATOM 1362 N N . ASP A 1 187 ? 33.435 -7.949 -25.796 1.00 82.50 187 ASP A N 1
ATOM 1363 C CA . ASP A 1 187 ? 34.537 -7.033 -26.117 1.00 82.50 187 ASP A CA 1
ATOM 1364 C C . ASP A 1 187 ? 34.084 -5.570 -26.230 1.00 82.50 187 ASP A C 1
ATOM 1366 O O . ASP A 1 187 ? 34.750 -4.659 -25.724 1.00 82.50 187 ASP A O 1
ATOM 1370 N N . ILE A 1 188 ? 32.924 -5.338 -26.856 1.00 85.62 188 ILE A N 1
ATOM 1371 C CA . ILE A 1 188 ? 32.331 -4.002 -27.008 1.00 85.62 188 ILE A CA 1
ATOM 1372 C C . ILE A 1 188 ? 31.842 -3.499 -25.648 1.00 85.62 188 ILE A C 1
ATOM 1374 O O . ILE A 1 188 ? 32.081 -2.342 -25.302 1.00 85.62 188 ILE A O 1
ATOM 1378 N N . TYR A 1 189 ? 31.231 -4.378 -24.852 1.00 84.56 189 TYR A N 1
ATOM 1379 C CA . TYR A 1 189 ? 30.779 -4.071 -23.499 1.00 84.56 189 TYR A CA 1
ATOM 1380 C C . TYR A 1 189 ? 31.935 -3.649 -22.582 1.00 84.56 189 TYR A C 1
ATOM 1382 O O . TYR A 1 189 ? 31.896 -2.572 -21.984 1.00 84.56 189 TYR A O 1
ATOM 1390 N N . LEU A 1 190 ? 32.998 -4.456 -22.514 1.00 83.94 190 LEU A N 1
ATOM 1391 C CA . LEU A 1 190 ? 34.162 -4.178 -21.673 1.00 83.94 190 LEU A CA 1
ATOM 1392 C C . LEU A 1 190 ? 34.897 -2.907 -22.114 1.00 83.94 190 LEU A C 1
ATOM 1394 O O . LEU A 1 190 ? 35.394 -2.153 -21.275 1.00 83.94 190 LEU A O 1
ATOM 1398 N N . TRP A 1 191 ? 34.970 -2.639 -23.421 1.00 90.31 191 TRP A N 1
ATOM 1399 C CA . TRP A 1 191 ? 35.491 -1.367 -23.920 1.00 90.31 191 TRP A CA 1
ATOM 1400 C C . TRP A 1 191 ? 34.606 -0.183 -23.503 1.00 90.31 191 TRP A C 1
ATOM 1402 O O . TRP A 1 191 ? 35.128 0.797 -22.970 1.00 90.31 191 TRP A O 1
ATOM 1412 N N . ALA A 1 192 ? 33.287 -0.283 -23.679 1.00 87.12 192 ALA A N 1
ATOM 1413 C CA . ALA A 1 192 ? 32.349 0.779 -23.332 1.00 87.12 192 ALA A CA 1
ATOM 1414 C C . ALA A 1 192 ? 32.387 1.112 -21.831 1.00 87.12 192 ALA A C 1
ATOM 1416 O O . ALA A 1 192 ? 32.389 2.286 -21.472 1.00 87.12 192 ALA A O 1
ATOM 1417 N N . GLN A 1 193 ? 32.521 0.116 -20.948 1.00 84.81 193 GLN A N 1
ATOM 1418 C CA . GLN A 1 193 ? 32.697 0.355 -19.510 1.00 84.81 193 GLN A CA 1
ATOM 1419 C C . GLN A 1 193 ? 33.965 1.166 -19.194 1.00 84.81 193 GLN A C 1
ATOM 1421 O O . GLN A 1 193 ? 33.907 2.124 -18.422 1.00 84.81 193 GLN A O 1
ATOM 1426 N N . ARG A 1 194 ? 35.100 0.851 -19.837 1.00 86.81 194 ARG A N 1
ATOM 1427 C CA . ARG A 1 194 ? 36.343 1.628 -19.666 1.00 86.81 194 ARG A CA 1
ATOM 1428 C C . ARG A 1 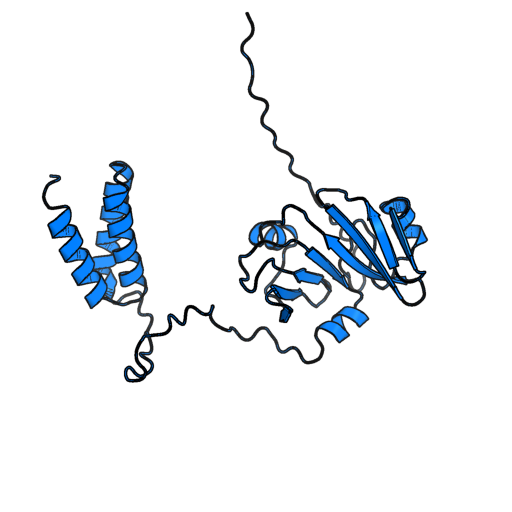194 ? 36.178 3.073 -20.137 1.00 86.81 194 ARG A C 1
ATOM 1430 O O . ARG A 1 194 ? 36.611 3.998 -19.454 1.00 86.81 194 ARG A O 1
ATOM 1437 N N . GLU A 1 195 ? 35.517 3.282 -21.273 1.00 85.50 195 GLU A N 1
ATOM 1438 C CA . GLU A 1 195 ? 35.220 4.627 -21.776 1.00 85.50 195 GLU A CA 1
ATOM 1439 C C . GLU A 1 195 ? 34.255 5.389 -20.863 1.00 85.50 195 GLU A C 1
ATOM 1441 O O . GLU A 1 195 ? 34.377 6.607 -20.709 1.00 85.50 195 GLU A O 1
ATOM 1446 N N . GLN A 1 196 ? 33.305 4.695 -20.228 1.00 83.06 196 GLN A N 1
ATOM 1447 C CA . GLN A 1 196 ? 32.343 5.294 -19.302 1.00 83.06 196 GLN A CA 1
ATOM 1448 C C . GLN A 1 196 ? 33.055 5.906 -18.098 1.00 83.06 196 GLN A C 1
ATOM 1450 O O . GLN A 1 196 ? 32.734 7.027 -17.693 1.00 83.06 196 GLN A O 1
ATOM 1455 N N . ASP A 1 197 ? 34.054 5.203 -17.566 1.00 78.94 197 ASP A N 1
ATOM 1456 C CA . ASP A 1 197 ? 34.890 5.695 -16.476 1.00 78.94 197 ASP A CA 1
ATOM 1457 C C . ASP A 1 197 ? 35.741 6.895 -16.902 1.00 78.94 197 ASP A C 1
ATOM 1459 O O . ASP A 1 197 ? 35.845 7.873 -16.154 1.00 78.94 197 ASP A O 1
ATOM 1463 N N . VAL A 1 198 ? 36.292 6.879 -18.119 1.00 82.75 198 VAL A N 1
ATOM 1464 C CA . VAL A 1 198 ? 37.026 8.022 -18.689 1.00 82.75 198 VAL A CA 1
ATOM 1465 C C . VAL A 1 198 ? 36.106 9.239 -18.849 1.00 82.75 198 VAL A C 1
ATOM 1467 O O . VAL A 1 198 ? 36.446 10.334 -18.397 1.00 82.75 198 VAL A O 1
ATOM 1470 N N . ALA A 1 199 ? 34.908 9.062 -19.413 1.00 80.94 199 ALA A N 1
ATOM 1471 C CA . ALA A 1 199 ? 33.924 10.131 -19.588 1.00 80.94 199 ALA A CA 1
ATOM 1472 C C . ALA A 1 199 ? 33.411 10.686 -18.248 1.00 80.94 199 ALA A C 1
ATOM 1474 O O . ALA A 1 199 ? 33.212 11.896 -18.112 1.00 80.94 199 ALA A O 1
ATOM 1475 N N . LYS A 1 200 ? 33.246 9.817 -17.240 1.00 76.81 200 LYS A N 1
ATOM 1476 C CA . LYS A 1 200 ? 32.872 10.197 -15.870 1.00 76.81 200 LYS A CA 1
ATOM 1477 C C . LYS A 1 200 ? 33.955 11.053 -15.216 1.00 76.81 200 LYS A C 1
ATOM 1479 O O . LYS A 1 200 ? 33.629 12.087 -14.636 1.00 76.81 200 LYS A O 1
ATOM 1484 N N . ARG A 1 201 ? 35.231 10.669 -15.344 1.00 80.50 201 ARG A N 1
ATOM 1485 C CA . ARG A 1 201 ? 36.372 11.457 -14.838 1.00 80.50 201 ARG A CA 1
ATOM 1486 C C . ARG A 1 201 ? 36.490 12.808 -15.546 1.00 80.50 201 ARG A C 1
ATOM 1488 O O . ARG A 1 201 ? 36.727 13.813 -14.887 1.00 80.50 201 ARG A O 1
ATOM 1495 N N . ALA A 1 202 ? 36.235 12.842 -16.852 1.00 80.19 202 ALA A N 1
ATOM 1496 C CA . ALA A 1 202 ? 36.232 14.064 -17.654 1.00 80.19 202 ALA A CA 1
ATOM 1497 C C . ALA A 1 202 ? 34.968 14.938 -17.480 1.00 80.19 202 ALA A C 1
ATOM 1499 O O . ALA A 1 202 ? 34.878 15.995 -18.097 1.00 80.19 202 ALA A O 1
ATOM 1500 N N . ARG A 1 203 ? 33.975 14.501 -16.682 1.00 83.06 203 ARG A N 1
ATOM 1501 C CA . ARG A 1 203 ? 32.662 15.159 -16.494 1.00 83.06 203 ARG A CA 1
ATOM 1502 C C . ARG A 1 203 ? 31.927 15.496 -17.805 1.00 83.06 203 ARG A C 1
ATOM 1504 O O . ARG A 1 203 ? 31.105 16.408 -17.840 1.00 83.06 203 ARG A O 1
ATOM 1511 N N . ASN A 1 204 ? 32.178 14.746 -18.879 1.00 81.56 204 ASN A N 1
ATOM 1512 C CA . ASN A 1 204 ? 31.553 14.983 -20.179 1.00 81.56 204 ASN A CA 1
ATOM 1513 C C . ASN A 1 204 ? 30.229 14.207 -20.281 1.00 81.56 204 ASN A C 1
ATOM 1515 O O . ASN A 1 204 ? 30.212 12.996 -20.516 1.00 81.56 204 ASN A O 1
ATOM 1519 N N . VAL A 1 205 ? 29.117 14.919 -20.080 1.00 80.50 205 VAL A N 1
ATOM 1520 C CA . VAL A 1 205 ? 27.761 14.344 -20.026 1.00 80.50 205 VAL A CA 1
ATOM 1521 C C . VAL A 1 205 ? 27.335 13.752 -21.372 1.00 80.50 205 VAL A C 1
ATOM 1523 O O . VAL A 1 205 ? 26.795 12.649 -21.395 1.00 80.50 205 VAL A O 1
ATOM 1526 N N . ALA A 1 206 ? 27.651 14.419 -22.487 1.00 80.50 206 ALA A N 1
ATOM 1527 C CA . ALA A 1 206 ? 27.318 13.939 -23.830 1.00 80.50 206 ALA A CA 1
ATOM 1528 C C . ALA A 1 206 ? 28.050 12.626 -24.154 1.00 80.50 206 ALA A C 1
ATOM 1530 O O . ALA A 1 206 ? 27.433 11.642 -24.563 1.00 80.50 206 ALA A O 1
ATOM 1531 N N . ARG A 1 207 ? 29.355 12.571 -23.852 1.00 83.69 207 ARG A N 1
ATOM 1532 C CA . ARG A 1 207 ? 30.174 11.363 -24.016 1.00 83.69 207 ARG A CA 1
ATOM 1533 C C . ARG A 1 207 ? 29.643 10.221 -23.147 1.00 83.69 207 ARG A C 1
ATOM 1535 O O . ARG A 1 207 ? 29.563 9.088 -23.607 1.00 83.69 207 ARG A O 1
ATOM 1542 N N . ARG A 1 208 ? 29.220 10.515 -21.912 1.00 82.06 208 ARG A N 1
ATOM 1543 C CA . ARG A 1 208 ? 28.631 9.528 -20.992 1.00 82.06 208 ARG A CA 1
ATOM 1544 C C . ARG A 1 208 ? 27.296 8.973 -21.498 1.00 82.06 208 ARG A C 1
ATOM 1546 O O . ARG A 1 208 ? 27.072 7.772 -21.375 1.00 82.06 208 ARG A O 1
ATOM 1553 N N . GLN A 1 209 ? 26.432 9.816 -22.060 1.00 84.00 209 GLN A N 1
ATOM 1554 C CA . GLN A 1 209 ? 25.141 9.395 -22.610 1.00 84.00 209 GLN A CA 1
ATOM 1555 C C . GLN A 1 209 ? 25.317 8.508 -23.851 1.00 84.00 209 GLN A C 1
ATOM 1557 O O . GLN A 1 209 ? 24.665 7.471 -23.952 1.00 84.00 209 GLN A O 1
ATOM 1562 N N . ALA A 1 210 ? 26.256 8.855 -24.738 1.00 84.25 210 ALA A N 1
ATOM 1563 C CA . ALA A 1 210 ? 26.588 8.041 -25.907 1.00 84.25 210 ALA A CA 1
ATOM 1564 C C . ALA A 1 210 ? 27.138 6.652 -25.519 1.00 84.25 210 ALA A C 1
ATOM 1566 O O . ALA A 1 210 ? 26.752 5.643 -26.103 1.00 84.25 210 ALA A O 1
ATOM 1567 N N . ILE A 1 211 ? 27.979 6.574 -24.481 1.00 86.31 211 ILE A N 1
ATOM 1568 C CA . I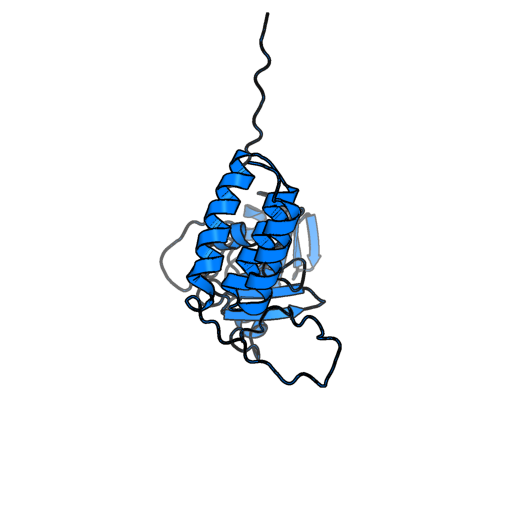LE A 1 211 ? 28.508 5.294 -23.977 1.00 86.31 211 ILE A CA 1
ATOM 1569 C C . ILE A 1 211 ? 27.415 4.434 -23.341 1.00 86.31 211 ILE A C 1
ATOM 1571 O O . ILE A 1 211 ? 27.404 3.219 -23.528 1.00 86.31 211 ILE A O 1
ATOM 1575 N N . LEU A 1 212 ? 26.477 5.045 -22.613 1.00 85.62 212 LEU A N 1
ATOM 1576 C CA . LEU A 1 212 ? 25.384 4.313 -21.976 1.00 85.62 212 LEU A CA 1
ATOM 1577 C C . LEU A 1 212 ? 24.513 3.580 -23.010 1.00 85.62 212 LEU A C 1
ATOM 1579 O O . LEU A 1 212 ? 24.127 2.438 -22.776 1.00 85.62 212 LEU A O 1
ATOM 1583 N N . ALA A 1 213 ? 24.269 4.192 -24.173 1.00 86.00 213 ALA A N 1
ATOM 1584 C CA . ALA A 1 213 ? 23.552 3.548 -25.274 1.00 86.00 213 ALA A CA 1
ATOM 1585 C C . ALA A 1 213 ? 24.286 2.295 -25.798 1.00 86.00 213 ALA A C 1
ATOM 1587 O O . ALA A 1 213 ? 23.654 1.269 -26.048 1.00 86.00 213 ALA A O 1
ATOM 1588 N N . ILE A 1 214 ? 25.621 2.344 -25.889 1.00 86.25 214 ILE A N 1
ATOM 1589 C CA . ILE A 1 214 ? 26.460 1.204 -26.302 1.00 86.25 214 ILE A CA 1
ATOM 1590 C C . ILE A 1 214 ? 26.407 0.078 -25.259 1.00 86.25 214 ILE A C 1
ATOM 1592 O O . ILE A 1 214 ? 26.281 -1.095 -25.621 1.00 86.25 214 ILE A O 1
ATOM 1596 N N . VAL A 1 215 ? 26.473 0.421 -23.968 1.00 83.31 215 VAL A N 1
ATOM 1597 C CA . VAL A 1 215 ? 26.379 -0.540 -22.854 1.00 83.31 215 VAL A CA 1
ATOM 1598 C C . VAL A 1 215 ? 25.035 -1.268 -22.878 1.00 83.31 215 VAL A C 1
ATOM 1600 O O . VAL A 1 215 ? 25.012 -2.495 -22.814 1.00 83.31 215 VAL A O 1
ATOM 1603 N N . ILE A 1 216 ? 23.932 -0.533 -23.046 1.00 81.31 216 ILE A N 1
ATOM 1604 C CA . ILE A 1 216 ? 22.578 -1.101 -23.108 1.00 81.31 216 ILE A CA 1
ATOM 1605 C C . ILE A 1 216 ? 22.429 -2.038 -24.314 1.00 81.31 216 ILE A C 1
ATOM 1607 O O . ILE A 1 216 ? 21.960 -3.162 -24.151 1.00 81.31 216 ILE A O 1
ATOM 1611 N N . ALA A 1 217 ? 22.863 -1.619 -25.508 1.00 82.75 217 ALA A N 1
ATOM 1612 C CA . ALA A 1 217 ? 22.803 -2.459 -26.708 1.00 82.75 217 ALA A CA 1
ATOM 1613 C C . ALA A 1 217 ? 23.638 -3.745 -26.552 1.00 82.75 217 ALA A C 1
ATOM 1615 O O . ALA A 1 217 ? 23.197 -4.831 -26.926 1.00 82.75 217 ALA A O 1
ATOM 1616 N N . SER A 1 218 ? 24.816 -3.644 -25.929 1.00 81.75 218 SER A N 1
ATOM 1617 C CA . SER A 1 218 ? 25.687 -4.799 -25.677 1.00 81.75 218 SER A CA 1
ATOM 1618 C C . SER A 1 218 ? 25.076 -5.776 -24.667 1.00 81.75 218 SER A C 1
ATOM 1620 O O . SER A 1 218 ? 25.111 -6.983 -24.889 1.00 81.75 218 SER A O 1
ATOM 1622 N N . GLN A 1 219 ? 24.468 -5.272 -23.586 1.00 77.69 219 GLN A N 1
ATOM 1623 C CA . GLN A 1 219 ? 23.783 -6.094 -22.575 1.00 77.69 219 GLN A CA 1
ATOM 1624 C C . GLN A 1 219 ? 22.530 -6.790 -23.123 1.00 77.69 219 GLN A C 1
ATOM 1626 O O . GLN A 1 219 ? 22.151 -7.847 -22.627 1.00 77.69 219 GLN A O 1
ATOM 1631 N N . ARG A 1 220 ? 21.906 -6.224 -24.161 1.00 75.50 220 ARG A N 1
ATOM 1632 C CA . ARG A 1 220 ? 20.777 -6.830 -24.882 1.00 75.50 220 ARG A CA 1
ATOM 1633 C C . ARG A 1 220 ? 21.197 -7.872 -25.926 1.00 75.50 220 ARG A C 1
ATOM 1635 O O . ARG A 1 220 ? 20.328 -8.489 -26.531 1.00 75.50 220 ARG A O 1
ATOM 1642 N N . GLY A 1 221 ? 22.499 -8.076 -26.146 1.00 74.19 221 GLY A N 1
ATOM 1643 C CA . GLY A 1 221 ? 23.015 -8.987 -27.175 1.00 74.19 221 GLY A CA 1
ATOM 1644 C C . GLY A 1 221 ? 22.940 -8.427 -28.602 1.00 74.19 221 GLY A C 1
ATOM 1645 O O . GLY A 1 221 ? 23.149 -9.160 -29.567 1.00 74.19 221 GLY A O 1
ATOM 1646 N N . GLU A 1 222 ? 22.667 -7.130 -28.771 1.00 81.44 222 GLU A N 1
ATOM 1647 C CA . GLU A 1 222 ? 22.520 -6.476 -30.076 1.00 81.44 222 GLU A CA 1
ATOM 1648 C C . GLU A 1 222 ? 23.887 -6.074 -30.662 1.00 81.44 222 GLU A C 1
ATOM 1650 O O . GLU A 1 222 ? 24.180 -4.891 -30.849 1.00 81.44 222 GLU A O 1
ATOM 1655 N N . CYS A 1 223 ? 24.765 -7.042 -30.946 1.00 80.88 223 CYS A N 1
ATOM 1656 C CA . CYS A 1 223 ? 26.171 -6.738 -31.252 1.00 80.88 223 CYS A CA 1
ATOM 1657 C C . CYS A 1 223 ? 26.364 -5.864 -32.503 1.00 80.88 223 CYS A C 1
ATOM 1659 O O . CYS A 1 223 ? 27.271 -5.035 -32.528 1.00 80.88 223 CYS A O 1
ATOM 1661 N N . GLY A 1 224 ? 25.498 -5.991 -33.517 1.00 82.81 224 GLY A N 1
ATOM 1662 C CA . GLY A 1 224 ? 25.526 -5.126 -34.704 1.00 82.81 224 GLY A CA 1
ATOM 1663 C C . GLY A 1 224 ? 25.184 -3.666 -34.384 1.00 82.81 224 GLY A C 1
ATOM 1664 O O . GLY A 1 224 ? 25.898 -2.754 -34.803 1.00 82.81 224 GLY A O 1
ATOM 1665 N N . SER A 1 225 ? 24.141 -3.444 -33.577 1.00 84.31 225 SER A N 1
ATOM 1666 C CA . SER A 1 225 ? 23.756 -2.114 -33.087 1.00 84.31 225 SER A CA 1
ATOM 1667 C C . SER A 1 225 ? 24.846 -1.524 -32.191 1.00 84.31 225 SER A C 1
ATOM 1669 O O . SER A 1 225 ? 25.249 -0.377 -32.377 1.00 84.31 225 SER A O 1
ATOM 1671 N N . ALA A 1 226 ? 25.377 -2.322 -31.260 1.00 86.31 226 ALA A N 1
ATOM 1672 C CA . ALA A 1 226 ? 26.451 -1.914 -30.362 1.00 86.31 226 ALA A CA 1
ATOM 1673 C C . ALA A 1 226 ? 27.730 -1.538 -31.130 1.00 86.31 226 ALA A C 1
ATOM 1675 O O . ALA A 1 226 ? 28.355 -0.525 -30.817 1.00 86.31 226 ALA A O 1
ATOM 1676 N N . ALA A 1 227 ? 28.094 -2.299 -32.168 1.00 87.06 227 ALA A N 1
ATOM 1677 C CA . ALA A 1 227 ? 29.245 -2.007 -33.020 1.00 87.06 227 ALA A CA 1
ATOM 1678 C C . ALA A 1 227 ? 29.068 -0.702 -33.808 1.00 87.06 227 ALA A C 1
ATOM 1680 O O . ALA A 1 227 ? 30.004 0.096 -33.886 1.00 87.06 227 ALA A O 1
ATOM 1681 N N . LYS A 1 228 ? 27.867 -0.450 -34.343 1.00 90.44 228 LYS A N 1
ATOM 1682 C CA . LYS A 1 228 ? 27.553 0.793 -35.056 1.00 90.44 228 LYS A CA 1
ATOM 1683 C C . LYS A 1 228 ? 27.633 2.009 -34.131 1.00 90.44 228 LYS A C 1
ATOM 1685 O O . LYS A 1 228 ? 28.345 2.959 -34.443 1.00 90.44 228 LYS A O 1
ATOM 1690 N N . LEU A 1 229 ? 26.993 1.939 -32.963 1.00 90.88 229 LEU A N 1
ATOM 1691 C CA . LEU A 1 229 ? 27.049 3.000 -31.953 1.00 90.88 229 LEU A CA 1
ATOM 1692 C C . LEU A 1 229 ? 28.486 3.241 -31.462 1.00 90.88 229 LEU A C 1
ATOM 1694 O O . LEU A 1 229 ? 28.897 4.382 -31.267 1.00 90.88 229 LEU A O 1
ATOM 1698 N N . ALA A 1 230 ? 29.282 2.180 -31.303 1.00 89.00 230 ALA A N 1
ATOM 1699 C CA . ALA A 1 230 ? 30.695 2.285 -30.950 1.00 89.00 230 ALA A CA 1
ATOM 1700 C C . ALA A 1 230 ? 31.534 2.957 -32.048 1.00 89.00 230 ALA A C 1
ATOM 1702 O O . ALA A 1 230 ? 32.445 3.723 -31.730 1.00 89.00 230 ALA A O 1
ATOM 1703 N N . ALA A 1 231 ? 31.247 2.690 -33.324 1.00 89.00 231 ALA A N 1
ATOM 1704 C CA . ALA A 1 231 ? 31.897 3.359 -34.446 1.00 89.00 231 ALA A CA 1
ATOM 1705 C C . ALA A 1 231 ? 31.518 4.848 -34.500 1.00 89.00 231 ALA A C 1
ATOM 1707 O O . ALA A 1 231 ? 32.406 5.693 -34.528 1.00 89.00 231 ALA A O 1
ATOM 1708 N N . GLU A 1 232 ? 30.229 5.178 -34.402 1.00 88.62 232 GLU A N 1
ATOM 1709 C CA . GLU A 1 232 ? 29.727 6.562 -34.368 1.00 88.62 232 GLU A CA 1
ATOM 1710 C C . GLU A 1 232 ? 30.303 7.356 -33.194 1.00 88.62 232 GLU A C 1
ATOM 1712 O O . GLU A 1 232 ? 30.734 8.497 -33.354 1.00 88.62 232 GLU A O 1
ATOM 1717 N N . TYR A 1 233 ? 30.388 6.735 -32.018 1.00 89.50 233 TYR A N 1
ATOM 1718 C CA . TYR A 1 233 ? 31.060 7.309 -30.861 1.00 89.50 233 TYR A CA 1
ATOM 1719 C C . TYR A 1 233 ? 32.536 7.604 -31.150 1.00 89.50 233 TYR A C 1
ATOM 1721 O O . TYR A 1 233 ? 33.021 8.694 -30.846 1.00 89.50 233 TYR A O 1
ATOM 1729 N N . LYS A 1 234 ? 33.257 6.647 -31.747 1.00 87.38 234 LYS A N 1
ATOM 1730 C CA . LYS A 1 234 ? 34.670 6.830 -32.096 1.00 87.38 234 LYS A CA 1
ATOM 1731 C C . LYS A 1 234 ? 34.842 7.944 -33.121 1.00 87.38 234 LYS A C 1
ATOM 1733 O O . LYS A 1 234 ? 35.762 8.723 -32.948 1.00 87.38 234 LYS A O 1
ATOM 1738 N N . GLU A 1 235 ? 33.969 8.072 -34.118 1.00 86.69 235 GLU A N 1
ATOM 1739 C CA . GLU A 1 235 ? 34.007 9.196 -35.067 1.00 86.69 235 GLU A CA 1
ATOM 1740 C C . GLU A 1 235 ? 33.697 10.540 -34.393 1.00 86.69 235 GLU A C 1
ATOM 1742 O O . GLU A 1 235 ? 34.404 11.520 -34.608 1.00 86.69 235 GLU A O 1
ATOM 1747 N N . THR A 1 236 ? 32.693 10.577 -33.517 1.00 83.69 236 THR A N 1
ATOM 1748 C CA . THR A 1 236 ? 32.239 11.806 -32.843 1.00 83.69 236 THR A CA 1
ATOM 1749 C C . THR A 1 236 ? 33.264 12.331 -31.835 1.00 83.69 236 THR A C 1
ATOM 1751 O O . THR A 1 236 ? 33.431 13.538 -31.680 1.00 83.69 236 THR A O 1
ATOM 1754 N N . TYR A 1 237 ? 33.968 11.433 -31.144 1.00 79.88 237 TYR A N 1
ATOM 1755 C CA . TYR A 1 237 ? 34.919 11.775 -30.081 1.00 79.88 237 TYR A CA 1
ATOM 1756 C C . TYR A 1 237 ? 36.377 11.463 -30.454 1.00 79.88 237 TYR A C 1
ATOM 1758 O O . TYR A 1 237 ? 37.241 11.397 -29.578 1.00 79.88 237 TYR A O 1
ATOM 1766 N N . LYS A 1 238 ? 36.673 11.318 -31.756 1.00 64.25 238 LYS A N 1
ATOM 1767 C CA . LYS A 1 238 ? 38.007 10.994 -32.304 1.00 64.25 238 LYS A CA 1
ATOM 1768 C C . LYS A 1 238 ? 39.085 12.057 -32.045 1.00 64.25 238 LYS A C 1
ATOM 1770 O O . LYS A 1 238 ? 40.243 11.817 -32.361 1.00 64.25 238 LYS A O 1
ATOM 1775 N N . ALA A 1 239 ? 38.739 13.197 -31.449 1.00 51.44 239 ALA A N 1
ATOM 1776 C CA . ALA A 1 239 ? 39.624 14.349 -31.268 1.00 51.44 239 ALA A CA 1
ATOM 1777 C C . ALA A 1 239 ? 39.732 14.809 -29.800 1.00 51.44 239 ALA A C 1
ATOM 1779 O O . ALA A 1 239 ? 39.561 15.983 -29.485 1.00 51.44 239 ALA A O 1
ATOM 1780 N N . SER A 1 240 ? 39.964 13.889 -28.861 1.00 49.28 240 SER A N 1
ATOM 1781 C CA . SER A 1 240 ? 40.255 14.255 -27.458 1.00 49.28 240 SER A CA 1
ATOM 1782 C C . SER A 1 240 ? 41.426 13.473 -26.858 1.00 49.28 240 SER A C 1
ATOM 1784 O O . SER A 1 240 ? 41.426 13.187 -25.659 1.00 49.28 240 SER A O 1
ATOM 1786 N N . LYS A 1 241 ? 42.391 13.090 -27.698 1.00 41.78 241 LYS A N 1
ATOM 1787 C CA . LYS A 1 241 ? 43.744 12.743 -27.259 1.00 41.78 241 LYS A CA 1
ATOM 1788 C C . LYS A 1 241 ? 44.671 13.904 -27.562 1.00 41.78 241 LYS A C 1
ATOM 1790 O O . LYS A 1 241 ? 44.505 14.475 -28.660 1.00 41.78 241 LYS A O 1
#

Foldseek 3Di:
DDDDDDDDPDDDQQQDDDDDDDPQQQDDRQNQHAPDDFPVVVCVRQNDFPDDPDLQKTKGDDDSQFRIWIFGDDPRGTFKIKTFHVVFAFLVVVCVSVVADAAQFWDDDPQWIKGAGDDSHRKIFIAPGNDSRGGTRIIMGGDNVVSCVVCVVTHGPDPPDPCPPPVPPDPPDPDDPQPQDLPLQVVLLVVLVVQLVVCVVVVPPVLNVLSVQLNVCSRSNVNVSSVVSVVVSCVVPVPDD

pLDDT: mean 76.58, std 20.58, range [29.28, 97.69]